Protein AF-H9FDJ2-F1 (afdb_monomer_lite)

Sequence (184 aa):
LPTETLQELLDMHRVSEREATEVFMKNSFKDVDHLFQKKLAVQLVKKRDDFCKQNQEASSDRCSALLQDIFSPLEEEVKMGIYSKPGGYRLFIQKLQDLKKKYHEEPRKGIQAEEILQTYLKSKESVTDAILQTDKILTKKEKEIEVEHAKAESAQASAKMVEEMQIKYQQMMEEKEKSYQEHV

Foldseek 3Di:
DQDAEPVVLLVVLLVVLLVVLVVCVVPDDDCVPCPVLVVSLVVSVVVSVVVVVVNQVVLLVLLVVLCCVLCVVVVVCLVVCVLLEAVSLVVSVVSVVVSVVVLVPDPPSYLCNLVNVLVVVVVCVVSSLVSLVSHPNDDPVNSVVVVVVVVVVNVVSVVVVVVSVVVSVVVVVVSVVVSVVSSD

Radius of gyration: 23.8 Å; chains: 1; bounding box: 58×20×69 Å

Secondary structure (DSSP, 8-state):
---SSHHHHHHHHHHHHHHHHHHHHHH----GGGHHHHHHHHHHHHHHHHHHHHHHHHHHHHHHHHHHHHHHHHHHHHHTTTTSSTTHHHHHHHHHHHHHHHHHHSTT--TTHHHHHHHHHHHTHHHHHHHHHH-SSS-HHHHHHHHHHHHHHHHHHHHHHHHHHHHHHHHHHHHHHHHHHHH-

pLDDT: mean 94.75, std 2.86, range [77.69, 98.44]

Structure (mmCIF, N/CA/C/O backbone):
data_AF-H9FDJ2-F1
#
_entry.id   AF-H9FDJ2-F1
#
loop_
_atom_site.group_PDB
_atom_site.id
_atom_site.type_symbol
_atom_site.label_atom_id
_atom_site.label_alt_id
_atom_site.label_comp_id
_atom_site.label_asym_id
_atom_site.label_entity_id
_atom_site.label_seq_id
_atom_site.pdbx_PDB_ins_code
_atom_site.Cartn_x
_atom_site.Cartn_y
_atom_site.Cartn_z
_atom_site.occupancy
_atom_site.B_iso_or_equiv
_atom_site.auth_seq_id
_atom_site.auth_comp_id
_atom_site.auth_asym_id
_atom_site.auth_atom_id
_atom_site.pdbx_PDB_model_num
ATOM 1 N N . LEU A 1 1 ? -1.630 -1.083 -14.978 1.00 91.19 1 LEU A N 1
ATOM 2 C CA . LEU A 1 1 ? -1.274 -0.539 -13.653 1.00 91.19 1 LEU A CA 1
ATOM 3 C C . LEU A 1 1 ? -2.540 -0.446 -12.796 1.00 91.19 1 LEU A C 1
ATOM 5 O O . LEU A 1 1 ? -3.604 -0.252 -13.381 1.00 91.19 1 LEU A O 1
ATOM 9 N N . PRO A 1 2 ? -2.430 -0.603 -11.469 1.00 96.69 2 PRO A N 1
ATOM 10 C CA . PRO A 1 2 ? -1.222 -1.089 -10.807 1.00 96.69 2 PRO A CA 1
ATOM 11 C C . PRO A 1 2 ? -0.972 -2.581 -11.116 1.00 96.69 2 PRO A C 1
ATOM 13 O O . PRO A 1 2 ? -1.888 -3.296 -11.535 1.00 96.69 2 PRO A O 1
ATOM 16 N N . THR A 1 3 ? 0.281 -3.021 -11.019 1.00 96.75 3 THR A N 1
ATOM 17 C CA . THR A 1 3 ? 0.646 -4.448 -10.955 1.00 96.75 3 THR A CA 1
ATOM 18 C C . THR A 1 3 ? 0.324 -4.991 -9.567 1.00 96.75 3 THR A C 1
ATOM 20 O O . THR A 1 3 ? 0.271 -4.215 -8.614 1.00 96.75 3 THR A O 1
ATOM 23 N N . GLU A 1 4 ? 0.112 -6.299 -9.430 1.00 94.31 4 GLU A N 1
ATOM 24 C CA . GLU A 1 4 ? -0.149 -6.917 -8.121 1.00 94.31 4 GLU A CA 1
ATOM 25 C C . GLU A 1 4 ? 1.080 -6.829 -7.216 1.00 94.31 4 GLU A C 1
ATOM 27 O O . GLU A 1 4 ? 0.972 -6.533 -6.028 1.00 94.31 4 GLU A O 1
ATOM 32 N N . THR A 1 5 ? 2.268 -7.034 -7.789 1.00 94.25 5 THR A N 1
ATOM 33 C CA . THR A 1 5 ? 3.539 -6.961 -7.062 1.00 94.25 5 THR A CA 1
ATOM 34 C C . THR A 1 5 ? 4.546 -6.081 -7.792 1.00 94.25 5 THR A C 1
ATOM 36 O O . THR A 1 5 ? 4.417 -5.816 -8.990 1.00 94.25 5 THR A O 1
ATOM 39 N N . LEU A 1 6 ? 5.579 -5.631 -7.073 1.00 94.88 6 LEU A N 1
ATOM 40 C CA . LEU A 1 6 ? 6.714 -4.958 -7.704 1.00 94.88 6 LEU A CA 1
ATOM 41 C C . LEU A 1 6 ? 7.450 -5.924 -8.642 1.00 94.88 6 LEU A C 1
ATOM 43 O O . LEU A 1 6 ? 7.797 -5.533 -9.749 1.00 94.88 6 LEU A O 1
ATOM 47 N N . GLN A 1 7 ? 7.598 -7.192 -8.244 1.00 95.12 7 GLN A N 1
ATOM 48 C CA . GLN A 1 7 ? 8.260 -8.215 -9.054 1.00 95.12 7 GLN A CA 1
ATOM 49 C C . GLN A 1 7 ? 7.606 -8.386 -10.430 1.00 95.12 7 GLN A C 1
ATOM 51 O O . GLN A 1 7 ? 8.316 -8.423 -11.424 1.00 95.12 7 GLN A O 1
ATOM 56 N N . GLU A 1 8 ? 6.271 -8.395 -10.504 1.00 96.00 8 GLU A N 1
ATOM 57 C CA . GLU A 1 8 ? 5.542 -8.463 -11.780 1.00 96.00 8 GLU A CA 1
ATOM 58 C C . GLU A 1 8 ? 5.947 -7.323 -12.730 1.00 96.00 8 GLU A C 1
ATOM 60 O O . GLU A 1 8 ? 6.176 -7.548 -13.918 1.00 96.00 8 GLU A O 1
ATOM 65 N N . LEU A 1 9 ? 6.079 -6.096 -12.210 1.00 96.94 9 LEU A N 1
ATOM 66 C CA . LEU A 1 9 ? 6.515 -4.950 -13.008 1.00 96.94 9 LEU A CA 1
ATOM 67 C C . LEU A 1 9 ? 7.967 -5.104 -13.479 1.00 96.94 9 LEU A C 1
ATOM 69 O O . LEU A 1 9 ? 8.259 -4.829 -14.643 1.00 96.94 9 LEU A O 1
ATOM 73 N N . LEU A 1 10 ? 8.860 -5.530 -12.581 1.00 96.19 10 LEU A N 1
ATOM 74 C CA . LEU A 1 10 ? 10.282 -5.701 -12.885 1.00 96.19 10 LEU A CA 1
ATOM 75 C C . LEU A 1 10 ? 10.506 -6.834 -13.896 1.00 96.19 10 LEU A C 1
ATOM 77 O O . LEU A 1 10 ? 11.277 -6.663 -14.832 1.00 96.19 10 LEU A O 1
ATOM 81 N N . ASP A 1 11 ? 9.767 -7.939 -13.795 1.00 96.19 11 ASP A N 1
ATOM 82 C CA . ASP A 1 11 ? 9.852 -9.051 -14.745 1.00 96.19 11 ASP A CA 1
ATOM 83 C C . ASP A 1 11 ? 9.425 -8.624 -16.159 1.00 96.19 11 ASP A C 1
ATOM 85 O O . ASP A 1 11 ? 10.101 -8.948 -17.139 1.00 96.19 11 ASP A O 1
ATOM 89 N N . MET A 1 12 ? 8.342 -7.845 -16.283 1.00 95.75 12 MET A N 1
ATOM 90 C CA . MET A 1 12 ? 7.920 -7.277 -17.572 1.00 95.75 12 MET A CA 1
ATOM 91 C C . MET A 1 12 ? 8.950 -6.290 -18.135 1.00 95.75 12 MET A C 1
ATOM 93 O O . MET A 1 12 ? 9.224 -6.298 -19.342 1.00 95.75 12 MET A O 1
ATOM 97 N N . HIS A 1 13 ? 9.525 -5.438 -17.276 1.00 95.75 13 HIS A N 1
ATOM 98 C CA . HIS A 1 13 ? 10.588 -4.512 -17.670 1.00 95.75 13 HIS A CA 1
ATOM 99 C C . HIS A 1 13 ? 11.810 -5.276 -18.181 1.00 95.75 13 HIS A C 1
ATOM 101 O O . HIS A 1 13 ? 12.293 -4.953 -19.263 1.00 95.75 13 HIS A O 1
ATOM 107 N N . ARG A 1 14 ? 12.230 -6.340 -17.494 1.00 95.06 14 ARG A N 1
ATOM 108 C CA . ARG A 1 14 ? 13.386 -7.157 -17.871 1.00 95.06 14 ARG A CA 1
ATOM 109 C C . ARG A 1 14 ? 13.236 -7.818 -19.238 1.00 95.06 14 ARG A C 1
ATOM 111 O O . ARG A 1 14 ? 14.178 -7.824 -20.027 1.00 95.06 14 ARG A O 1
ATOM 118 N N . VAL A 1 15 ? 12.059 -8.374 -19.537 1.00 96.62 15 VAL A N 1
ATOM 119 C CA . VAL A 1 15 ? 11.774 -8.943 -20.869 1.00 96.62 15 VAL A CA 1
ATOM 120 C C . VAL A 1 15 ? 11.886 -7.859 -21.943 1.00 96.62 15 VAL A C 1
ATOM 122 O O . VAL A 1 15 ? 12.569 -8.050 -22.947 1.00 96.62 15 VAL A O 1
ATOM 125 N N . SER A 1 16 ? 11.289 -6.693 -21.689 1.00 96.56 16 SER A N 1
ATOM 126 C CA . SER A 1 16 ? 11.310 -5.560 -22.621 1.00 96.56 16 SER A CA 1
ATOM 127 C C . SER A 1 16 ? 12.718 -4.979 -22.814 1.00 96.56 16 SER A C 1
ATOM 129 O O . SER A 1 16 ? 13.082 -4.587 -23.921 1.00 96.56 16 SER A O 1
ATOM 131 N N . GLU A 1 17 ? 13.519 -4.914 -21.748 1.00 96.44 17 GLU A N 1
ATOM 132 C CA . GLU A 1 17 ? 14.907 -4.453 -21.787 1.00 96.44 17 GLU A CA 1
ATOM 133 C C . GLU A 1 17 ? 15.768 -5.374 -22.649 1.00 96.44 17 GLU A C 1
ATOM 135 O O . GLU A 1 17 ? 16.453 -4.881 -23.544 1.00 96.44 17 GLU A O 1
ATOM 140 N N . ARG A 1 18 ? 15.675 -6.696 -22.456 1.00 96.00 18 ARG A N 1
ATOM 141 C CA . ARG A 1 18 ? 16.393 -7.668 -23.291 1.00 96.00 18 ARG A CA 1
ATOM 142 C C . ARG A 1 18 ? 16.059 -7.501 -24.769 1.00 96.00 18 ARG A C 1
ATOM 144 O O . ARG A 1 18 ? 16.960 -7.409 -25.598 1.00 96.00 18 ARG A O 1
ATOM 151 N N . GLU A 1 19 ? 14.774 -7.424 -25.106 1.00 96.94 19 GLU A N 1
ATOM 152 C CA . GLU A 1 19 ? 14.336 -7.238 -26.493 1.00 96.94 19 GLU A CA 1
ATOM 153 C C . GLU A 1 19 ? 14.870 -5.926 -27.088 1.00 96.94 19 GLU A C 1
ATOM 155 O O . GLU A 1 19 ? 15.364 -5.908 -28.218 1.00 96.94 19 GLU A O 1
ATOM 160 N N . ALA A 1 20 ? 14.830 -4.830 -26.325 1.00 96.75 20 ALA A N 1
ATOM 161 C CA . ALA A 1 20 ? 15.369 -3.543 -26.756 1.00 96.75 20 ALA A CA 1
ATOM 162 C C . ALA A 1 20 ? 16.888 -3.604 -26.996 1.00 96.75 20 ALA A C 1
ATOM 164 O O . ALA A 1 20 ? 17.371 -3.084 -28.009 1.00 96.75 20 ALA A O 1
ATOM 165 N N . THR A 1 21 ? 17.633 -4.266 -26.108 1.00 94.69 21 THR A N 1
ATOM 166 C CA . THR A 1 21 ? 19.077 -4.485 -26.255 1.00 94.69 21 THR A CA 1
ATOM 167 C C . THR A 1 21 ? 19.380 -5.341 -27.483 1.00 94.69 21 THR A C 1
ATOM 169 O O . THR A 1 21 ? 20.219 -4.962 -28.297 1.00 94.69 21 THR A O 1
ATOM 172 N N . GLU A 1 22 ? 18.654 -6.439 -27.706 1.00 95.88 22 GLU A N 1
ATOM 173 C CA . GLU A 1 22 ? 18.824 -7.268 -28.904 1.00 95.88 22 GLU A CA 1
ATOM 174 C C . GLU A 1 22 ? 18.575 -6.492 -30.201 1.00 95.88 22 GLU A C 1
ATOM 176 O O . GLU A 1 22 ? 19.321 -6.640 -31.174 1.00 95.88 22 GLU A O 1
ATOM 181 N N . VAL A 1 23 ? 17.524 -5.668 -30.240 1.00 97.56 23 VAL A N 1
ATOM 182 C CA . VAL A 1 23 ? 17.226 -4.813 -31.396 1.00 97.56 23 VAL A CA 1
ATOM 183 C C . VAL A 1 23 ? 18.371 -3.833 -31.634 1.00 97.56 23 VAL A C 1
ATOM 185 O O . VAL A 1 23 ? 18.800 -3.672 -32.778 1.00 97.56 23 VAL A O 1
ATOM 188 N N . PHE A 1 24 ? 18.906 -3.211 -30.584 1.00 96.31 24 PHE A N 1
ATOM 189 C CA . PHE A 1 24 ? 20.055 -2.318 -30.703 1.00 96.31 24 PHE A CA 1
ATOM 190 C C . PHE A 1 24 ? 21.293 -3.047 -31.241 1.00 96.31 24 PHE A C 1
ATOM 192 O O . PHE A 1 24 ? 21.921 -2.564 -32.184 1.00 96.31 24 PHE A O 1
ATOM 199 N N . MET A 1 25 ? 21.609 -4.235 -30.720 1.00 93.56 25 MET A N 1
ATOM 200 C CA . MET A 1 25 ? 22.768 -5.026 -31.152 1.00 93.56 25 MET A CA 1
ATOM 201 C C . MET A 1 25 ? 22.657 -5.484 -32.613 1.00 93.56 25 MET A C 1
ATOM 203 O O . MET A 1 25 ? 23.643 -5.461 -33.342 1.00 93.56 25 MET A O 1
ATOM 207 N N . LYS A 1 26 ? 21.452 -5.835 -33.083 1.00 96.56 26 LYS A N 1
ATOM 208 C CA . LYS A 1 26 ? 21.205 -6.219 -34.488 1.00 96.56 26 LYS A CA 1
ATOM 209 C C . LYS A 1 26 ? 21.341 -5.051 -35.475 1.00 96.56 26 LYS A C 1
ATOM 211 O O . LYS A 1 26 ? 21.571 -5.289 -36.657 1.00 96.56 26 LYS A O 1
ATOM 216 N N . ASN A 1 27 ? 21.176 -3.809 -35.012 1.00 95.94 27 ASN A N 1
ATOM 217 C CA . ASN A 1 27 ? 21.105 -2.615 -35.864 1.00 95.94 27 ASN A CA 1
ATOM 218 C C . ASN A 1 27 ? 22.259 -1.621 -35.645 1.00 95.94 27 ASN A C 1
ATOM 220 O O . ASN A 1 27 ? 22.265 -0.546 -36.244 1.00 95.94 27 ASN A O 1
ATOM 224 N N . SER A 1 28 ? 23.235 -1.958 -34.803 1.00 93.38 28 SER A N 1
ATOM 225 C CA . SER A 1 28 ? 24.408 -1.128 -34.529 1.00 93.38 28 SER A CA 1
ATOM 226 C C . SER A 1 28 ? 25.686 -1.818 -35.002 1.00 93.38 28 SER A C 1
ATOM 228 O O . SER A 1 28 ? 25.777 -3.041 -35.083 1.00 93.38 28 SER A O 1
ATOM 230 N N . PHE A 1 29 ? 26.693 -1.025 -35.363 1.00 92.75 29 PHE A N 1
ATOM 231 C CA . PHE A 1 29 ? 28.021 -1.525 -35.707 1.00 92.75 29 PHE A CA 1
ATOM 232 C C . PHE A 1 29 ? 29.080 -0.519 -35.259 1.00 92.75 29 PHE A C 1
ATOM 234 O O . PHE A 1 29 ? 28.850 0.688 -35.306 1.00 92.75 29 PHE A O 1
ATOM 241 N N . LYS A 1 30 ? 30.259 -1.018 -34.859 1.00 94.00 30 LYS A N 1
ATOM 242 C CA . LYS A 1 30 ? 31.401 -0.199 -34.407 1.00 94.00 30 LYS A CA 1
ATOM 243 C C . LYS A 1 30 ? 31.045 0.819 -33.303 1.00 94.00 30 LYS A C 1
ATOM 245 O O . LYS A 1 30 ? 31.500 1.960 -33.359 1.00 94.00 30 LYS A O 1
ATOM 250 N N . ASP A 1 31 ? 30.273 0.413 -32.293 1.00 93.50 31 ASP A N 1
ATOM 251 C CA . ASP A 1 31 ? 30.063 1.220 -31.079 1.00 93.50 31 ASP A CA 1
ATOM 252 C C . ASP A 1 31 ? 31.321 1.186 -30.196 1.00 93.50 31 ASP A C 1
ATOM 254 O O . ASP A 1 31 ? 31.422 0.429 -29.231 1.00 93.50 31 ASP A O 1
ATOM 258 N N . VAL A 1 32 ? 32.333 1.958 -30.597 1.00 92.12 32 VAL A N 1
ATOM 259 C CA . VAL A 1 32 ? 33.603 2.075 -29.871 1.00 92.12 32 VAL A CA 1
ATOM 260 C C . VAL A 1 32 ? 33.322 2.541 -28.439 1.00 92.12 32 VAL A C 1
ATOM 262 O O . VAL A 1 32 ? 32.564 3.485 -28.222 1.00 92.12 32 VAL A O 1
ATOM 265 N N . ASP A 1 33 ? 33.919 1.855 -27.464 1.00 90.56 33 ASP A N 1
ATOM 266 C CA . ASP A 1 33 ? 33.757 2.091 -26.021 1.00 90.56 33 ASP A CA 1
ATOM 267 C C . ASP A 1 33 ? 32.320 1.935 -25.470 1.00 90.56 33 ASP A C 1
ATOM 269 O O . ASP A 1 33 ? 32.045 2.322 -24.320 1.00 90.56 33 ASP A O 1
ATOM 273 N N . HIS A 1 34 ? 31.413 1.332 -26.252 1.00 92.00 34 HIS A N 1
ATOM 274 C CA . HIS A 1 34 ? 30.007 1.096 -25.899 1.00 92.00 34 HIS A CA 1
ATOM 275 C C . HIS A 1 34 ? 29.241 2.388 -25.565 1.00 92.00 34 HIS A C 1
ATOM 277 O O . HIS A 1 34 ? 28.384 2.409 -24.676 1.00 92.00 34 HIS A O 1
ATOM 283 N N . LEU A 1 35 ? 29.583 3.513 -26.203 1.00 94.44 35 LEU A N 1
ATOM 284 C CA . LEU A 1 35 ? 29.004 4.820 -25.878 1.00 94.44 35 LEU A CA 1
ATOM 285 C C . LEU A 1 35 ? 27.499 4.863 -26.158 1.00 94.44 35 LEU A C 1
ATOM 287 O O . LEU A 1 35 ? 26.730 5.397 -25.349 1.00 94.44 35 LEU A O 1
ATOM 291 N N . PHE A 1 36 ? 27.066 4.302 -27.287 1.00 94.44 36 PHE A N 1
ATOM 292 C CA . PHE A 1 36 ? 25.654 4.281 -27.656 1.00 94.44 36 PHE A CA 1
ATOM 293 C C . PHE A 1 36 ? 24.874 3.236 -26.850 1.00 94.44 36 PHE A C 1
ATOM 295 O O . PHE A 1 36 ? 23.762 3.536 -26.410 1.00 94.44 36 PHE A O 1
ATOM 302 N N . GLN A 1 37 ? 25.470 2.078 -26.556 1.00 93.19 37 GLN A N 1
ATOM 303 C CA . GLN A 1 37 ? 24.879 1.062 -25.680 1.00 93.19 37 GLN A CA 1
ATOM 304 C C . GLN A 1 37 ? 24.688 1.580 -24.245 1.00 93.19 37 GLN A C 1
ATOM 306 O O . GLN A 1 37 ? 23.594 1.484 -23.692 1.00 93.19 37 GLN A O 1
ATOM 311 N N . LYS A 1 38 ? 25.691 2.250 -23.656 1.00 93.88 38 LYS A N 1
ATOM 312 C CA . LYS A 1 38 ? 25.556 2.910 -22.340 1.00 93.88 38 LYS A CA 1
ATOM 313 C C . LYS A 1 38 ? 24.445 3.957 -22.344 1.00 93.88 38 LYS A C 1
ATOM 315 O O . LYS A 1 38 ? 23.696 4.080 -21.376 1.00 93.88 38 LYS A O 1
ATOM 320 N N . LYS A 1 39 ? 24.305 4.70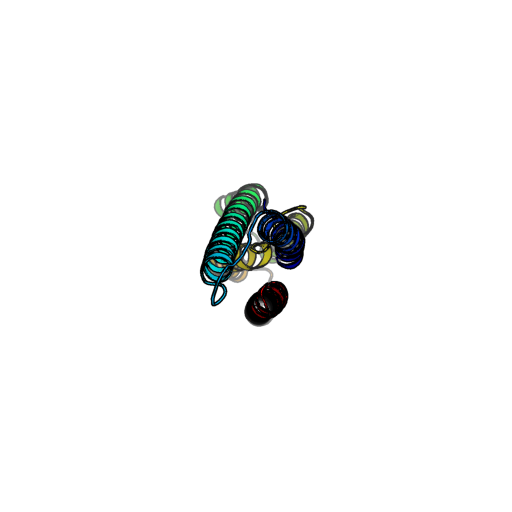9 -23.441 1.00 95.56 39 LYS A N 1
ATOM 321 C CA . LYS A 1 39 ? 23.221 5.686 -23.600 1.00 95.56 39 LYS A CA 1
ATOM 322 C C . LYS A 1 39 ? 21.846 5.013 -23.664 1.00 95.56 39 LYS A C 1
ATOM 324 O O . LYS A 1 39 ? 20.894 5.574 -23.120 1.00 95.56 39 LYS A O 1
ATOM 329 N N . LEU A 1 40 ? 21.731 3.851 -24.309 1.00 95.69 40 LEU A N 1
ATOM 330 C CA . LEU A 1 40 ? 20.513 3.040 -24.299 1.00 95.69 40 LEU A CA 1
ATOM 331 C C . LEU A 1 40 ? 20.193 2.559 -22.879 1.00 95.69 40 LEU A C 1
ATOM 333 O O . LEU A 1 40 ? 19.087 2.811 -22.408 1.00 95.69 40 LEU A O 1
ATOM 337 N N . ALA A 1 41 ? 21.164 1.977 -22.171 1.00 93.94 41 ALA A N 1
ATOM 338 C CA . ALA A 1 41 ? 20.993 1.502 -20.797 1.00 93.94 41 ALA A CA 1
ATOM 339 C C . ALA A 1 41 ? 20.476 2.612 -19.862 1.00 93.94 41 ALA A C 1
ATOM 341 O O . ALA A 1 41 ? 19.483 2.434 -19.161 1.00 93.94 41 ALA A O 1
ATOM 342 N N . VAL A 1 42 ? 21.066 3.815 -19.920 1.00 94.81 42 VAL A N 1
ATOM 343 C CA . VAL A 1 42 ? 20.596 4.975 -19.134 1.00 94.81 42 VAL A CA 1
ATOM 344 C C . VAL A 1 42 ? 19.144 5.348 -19.469 1.00 94.81 42 VAL A C 1
ATOM 346 O O . VAL A 1 42 ? 18.373 5.702 -18.575 1.00 94.81 42 VAL A O 1
ATOM 349 N N . GLN A 1 43 ? 18.743 5.270 -20.742 1.00 97.00 43 GLN A N 1
ATOM 350 C CA . GLN A 1 43 ? 17.360 5.543 -21.141 1.00 97.00 43 GLN A CA 1
ATOM 351 C C . GLN A 1 43 ? 16.390 4.462 -20.657 1.00 97.00 43 GLN A C 1
ATOM 353 O O . GLN A 1 43 ? 15.292 4.804 -20.216 1.00 97.00 43 GLN A O 1
ATOM 358 N N . LEU A 1 44 ? 16.783 3.188 -20.705 1.00 95.88 44 LEU A N 1
ATOM 359 C CA . LEU A 1 44 ? 15.967 2.067 -20.235 1.00 95.88 44 LEU A CA 1
ATOM 360 C C . LEU A 1 44 ? 15.779 2.102 -18.715 1.00 95.88 44 LEU A C 1
ATOM 362 O O . LEU A 1 44 ? 14.652 1.941 -18.249 1.00 95.88 44 LEU A O 1
ATOM 366 N N . VAL A 1 45 ? 16.828 2.433 -17.954 1.00 93.81 45 VAL A N 1
ATOM 367 C CA . VAL A 1 45 ? 16.732 2.670 -16.503 1.00 93.81 45 VAL A CA 1
ATOM 368 C C . VAL A 1 45 ? 15.763 3.810 -16.202 1.00 93.81 45 VAL A C 1
ATOM 370 O O . VAL A 1 45 ? 14.863 3.649 -15.382 1.00 93.81 45 VAL A O 1
ATOM 373 N N . LYS A 1 46 ? 15.870 4.939 -16.914 1.00 96.12 46 LYS A N 1
ATOM 374 C CA . LYS A 1 46 ? 14.928 6.054 -16.736 1.00 96.12 46 LYS A CA 1
ATOM 375 C C . LYS A 1 46 ? 13.484 5.631 -17.028 1.00 96.12 46 LYS A C 1
ATOM 377 O O . LYS A 1 46 ? 12.581 5.990 -16.281 1.00 96.12 46 LYS A O 1
ATOM 382 N N . LYS A 1 47 ? 13.260 4.851 -18.091 1.00 96.88 47 LYS A N 1
ATOM 383 C CA . LYS A 1 47 ? 11.929 4.325 -18.431 1.00 96.88 47 LYS A CA 1
ATOM 384 C C . LYS A 1 47 ? 11.383 3.388 -17.358 1.00 96.88 47 LYS A C 1
ATOM 386 O O . LYS A 1 47 ? 10.203 3.493 -17.035 1.00 96.88 47 LYS A O 1
ATOM 391 N N . ARG A 1 48 ? 12.217 2.515 -16.788 1.00 95.50 48 ARG A N 1
ATOM 392 C CA . ARG A 1 48 ? 11.843 1.671 -15.646 1.00 95.50 48 ARG A CA 1
ATOM 393 C C . ARG A 1 48 ? 11.401 2.522 -14.464 1.00 95.50 48 ARG A C 1
ATOM 395 O O . ARG A 1 48 ? 10.331 2.283 -13.920 1.00 95.50 48 ARG A O 1
ATOM 402 N N . ASP A 1 49 ? 12.202 3.517 -14.093 1.00 95.25 49 ASP A N 1
ATOM 403 C CA . ASP A 1 49 ? 11.918 4.372 -12.941 1.00 95.25 49 ASP A CA 1
ATOM 404 C C . ASP A 1 49 ? 10.614 5.167 -13.146 1.00 95.25 49 ASP A C 1
ATOM 406 O O . ASP A 1 49 ? 9.792 5.249 -12.230 1.00 95.25 49 ASP A O 1
ATOM 410 N N . ASP A 1 50 ? 10.366 5.662 -14.367 1.00 97.69 50 ASP A N 1
ATOM 411 C CA . ASP A 1 50 ? 9.098 6.298 -14.748 1.00 97.69 50 ASP A CA 1
ATOM 412 C C . ASP A 1 50 ? 7.907 5.329 -14.574 1.00 97.69 50 ASP A C 1
ATOM 414 O O . ASP A 1 50 ? 6.882 5.706 -14.002 1.00 97.69 50 ASP A O 1
ATOM 418 N N . PHE A 1 51 ? 8.032 4.071 -15.017 1.00 97.06 51 PHE A N 1
ATOM 419 C CA . PHE A 1 51 ? 6.986 3.055 -14.835 1.00 97.06 51 PHE A CA 1
ATOM 420 C C . PHE A 1 51 ? 6.786 2.661 -13.369 1.00 97.06 51 PHE A C 1
ATOM 422 O O . PHE A 1 51 ? 5.644 2.500 -12.941 1.00 97.06 51 PHE A O 1
ATOM 429 N N . CYS A 1 52 ? 7.858 2.538 -12.583 1.00 95.69 52 CYS A N 1
ATOM 430 C CA . CYS A 1 52 ? 7.773 2.280 -11.145 1.00 95.69 52 CYS A CA 1
ATOM 431 C C . CYS A 1 52 ? 6.996 3.391 -10.435 1.00 95.69 52 CYS A C 1
ATOM 433 O O . CYS A 1 52 ? 6.101 3.100 -9.641 1.00 95.69 52 CYS A O 1
ATOM 435 N N . LYS A 1 53 ? 7.276 4.655 -10.775 1.00 97.12 53 LYS A N 1
ATOM 436 C CA . LYS A 1 53 ? 6.547 5.805 -10.237 1.00 97.12 53 LYS A CA 1
ATOM 437 C C . LYS A 1 53 ? 5.064 5.763 -10.610 1.00 97.12 53 LYS A C 1
ATOM 439 O O . LYS A 1 53 ? 4.218 5.858 -9.727 1.00 97.12 53 LYS A O 1
ATOM 444 N N . GLN A 1 54 ? 4.743 5.548 -11.887 1.00 98.19 54 GLN A N 1
ATOM 445 C CA . GLN A 1 54 ? 3.350 5.426 -12.336 1.00 98.19 54 GLN A CA 1
ATOM 446 C C . GLN A 1 54 ? 2.622 4.258 -11.658 1.00 98.19 54 GLN A C 1
ATOM 448 O O . GLN A 1 54 ? 1.435 4.355 -11.355 1.00 98.19 54 GLN A O 1
ATOM 453 N N . ASN A 1 55 ? 3.315 3.141 -11.419 1.00 97.94 55 ASN A N 1
ATOM 454 C CA . ASN A 1 55 ? 2.748 1.990 -10.726 1.00 97.94 55 ASN A CA 1
ATOM 455 C C . ASN A 1 55 ? 2.425 2.305 -9.264 1.00 97.94 55 ASN A C 1
ATOM 457 O O . ASN A 1 55 ? 1.364 1.918 -8.775 1.00 97.94 55 ASN A O 1
ATOM 461 N N . GLN A 1 56 ? 3.328 3.016 -8.585 1.00 96.88 56 GLN A N 1
ATOM 462 C CA . GLN A 1 56 ? 3.114 3.470 -7.219 1.00 96.88 56 GLN A CA 1
ATOM 463 C C . GLN A 1 56 ? 1.918 4.422 -7.144 1.00 96.88 56 GLN A C 1
ATOM 465 O O . GLN A 1 56 ? 1.007 4.159 -6.369 1.00 96.88 56 GLN A O 1
ATOM 470 N N . GLU A 1 57 ? 1.872 5.450 -7.997 1.00 98.31 57 GLU A N 1
ATOM 471 C CA . GLU A 1 57 ? 0.762 6.414 -8.057 1.00 98.31 57 GLU A CA 1
ATOM 472 C C . GLU A 1 57 ? -0.579 5.714 -8.328 1.00 98.31 57 GLU A C 1
ATOM 474 O O . GLU A 1 57 ? -1.520 5.859 -7.551 1.00 98.31 57 GLU A O 1
ATOM 479 N N . ALA A 1 58 ? -0.647 4.849 -9.346 1.00 98.38 58 ALA A N 1
ATOM 480 C CA . ALA A 1 58 ? -1.864 4.102 -9.665 1.00 98.38 58 ALA A CA 1
ATOM 481 C C . ALA A 1 58 ? -2.317 3.172 -8.523 1.00 98.38 58 ALA A C 1
ATOM 483 O O . ALA A 1 58 ? -3.515 2.945 -8.338 1.00 98.38 58 ALA A O 1
ATOM 484 N N . SER A 1 59 ? -1.368 2.613 -7.766 1.00 98.31 59 SER A N 1
ATOM 485 C CA . SER A 1 59 ? -1.665 1.790 -6.596 1.00 98.31 59 SER A CA 1
ATOM 486 C C . SER A 1 59 ? -2.200 2.643 -5.446 1.00 98.31 59 SER A C 1
ATOM 488 O O . SER A 1 59 ? -3.235 2.295 -4.878 1.00 98.31 59 SER A O 1
ATOM 490 N N . SER A 1 60 ? -1.565 3.781 -5.145 1.00 98.12 60 SER A N 1
ATOM 491 C CA . SER A 1 60 ? -2.019 4.724 -4.116 1.00 98.12 60 SER A CA 1
ATOM 492 C C . SER A 1 60 ? -3.420 5.262 -4.414 1.00 98.12 60 SER A C 1
ATOM 494 O O . SER A 1 60 ? -4.276 5.238 -3.527 1.00 98.12 60 SER A O 1
ATOM 496 N N . ASP A 1 61 ? -3.683 5.678 -5.656 1.00 98.44 61 ASP A N 1
ATOM 497 C CA . ASP A 1 61 ? -4.985 6.198 -6.089 1.00 98.44 61 ASP A CA 1
ATOM 498 C C . ASP A 1 61 ? -6.082 5.146 -5.919 1.00 98.44 61 ASP A C 1
ATOM 500 O O . ASP A 1 61 ? -7.126 5.402 -5.311 1.00 98.44 61 ASP A O 1
ATOM 504 N N . ARG A 1 62 ? -5.826 3.920 -6.395 1.00 98.19 62 ARG A N 1
ATOM 505 C CA . ARG A 1 62 ? -6.778 2.813 -6.272 1.00 98.19 62 ARG A CA 1
ATOM 506 C C . ARG A 1 62 ? -7.049 2.453 -4.815 1.00 98.19 62 ARG A C 1
ATOM 508 O O . ARG A 1 62 ? -8.205 2.271 -4.446 1.00 98.19 62 ARG A O 1
ATOM 515 N N . CYS A 1 63 ? -6.010 2.340 -3.992 1.00 98.38 63 CYS A N 1
ATOM 516 C CA . CYS A 1 63 ? -6.163 1.999 -2.578 1.00 98.38 63 CYS A CA 1
ATOM 517 C C . CYS A 1 63 ? -6.930 3.087 -1.822 1.00 98.38 63 CYS A C 1
ATOM 519 O O . CYS A 1 63 ? -7.814 2.772 -1.030 1.00 98.38 63 CYS A O 1
ATOM 521 N N . SER A 1 64 ? -6.660 4.359 -2.119 1.00 98.19 64 SER A N 1
ATOM 522 C CA . SER A 1 64 ? -7.371 5.492 -1.518 1.00 98.19 64 SER A CA 1
ATOM 523 C C . SER A 1 64 ? -8.855 5.498 -1.891 1.00 98.19 64 SER A C 1
ATOM 525 O O . SER A 1 64 ? -9.701 5.707 -1.022 1.00 98.19 64 SER A O 1
ATOM 527 N N . ALA A 1 65 ? -9.183 5.211 -3.156 1.00 98.25 65 ALA A N 1
ATOM 528 C CA . ALA A 1 65 ? -10.567 5.072 -3.606 1.00 98.25 65 ALA A CA 1
ATOM 529 C C . ALA A 1 65 ? -11.278 3.902 -2.905 1.00 98.25 65 ALA A C 1
ATOM 531 O O . ALA A 1 65 ? -12.366 4.079 -2.366 1.00 98.25 65 ALA A O 1
ATOM 532 N N . LEU A 1 66 ? -10.628 2.736 -2.814 1.00 98.44 66 LEU A N 1
ATOM 533 C CA . LEU A 1 66 ? -11.179 1.581 -2.100 1.00 98.44 66 LEU A CA 1
ATOM 534 C C . LEU A 1 66 ? -11.408 1.867 -0.614 1.00 98.44 66 LEU A C 1
ATOM 536 O O . LEU A 1 66 ? -12.402 1.413 -0.055 1.00 98.44 66 LEU A O 1
ATOM 540 N N . LEU A 1 67 ? -10.515 2.615 0.039 1.00 98.12 67 LEU A N 1
ATOM 541 C CA . LEU A 1 67 ? -10.715 3.008 1.432 1.00 98.12 67 LEU A CA 1
ATOM 542 C C . LEU A 1 67 ? -11.960 3.880 1.607 1.00 98.12 67 LEU A C 1
ATOM 544 O O . LEU A 1 67 ? -12.730 3.635 2.533 1.00 98.12 67 LEU A O 1
ATOM 548 N N . GLN A 1 68 ? -12.179 4.855 0.720 1.00 97.25 68 GLN A N 1
ATOM 549 C CA . GLN A 1 68 ? -13.412 5.649 0.716 1.00 97.25 68 GLN A CA 1
ATOM 550 C C . GLN A 1 68 ? -14.626 4.727 0.529 1.00 97.25 68 GLN A C 1
ATOM 552 O O . GLN A 1 68 ? -15.488 4.643 1.399 1.00 97.25 68 GLN A O 1
ATOM 557 N N . ASP A 1 69 ? -14.644 3.927 -0.534 1.00 97.50 69 ASP A N 1
ATOM 558 C CA . ASP A 1 69 ? -15.794 3.079 -0.866 1.00 97.50 69 ASP A CA 1
ATOM 559 C C . ASP A 1 69 ? -16.134 2.055 0.233 1.00 97.50 69 ASP A C 1
ATOM 561 O O . ASP A 1 69 ? -17.305 1.769 0.501 1.00 97.50 69 ASP A O 1
ATOM 565 N N . ILE A 1 70 ? -15.117 1.483 0.885 1.00 98.06 70 ILE A N 1
ATOM 566 C CA . ILE A 1 70 ? -15.287 0.423 1.887 1.00 98.06 70 ILE A CA 1
ATOM 567 C C . ILE A 1 70 ? -15.578 0.998 3.275 1.00 98.06 70 ILE A C 1
ATOM 569 O O . ILE A 1 70 ? -16.423 0.448 3.986 1.00 98.06 70 ILE A O 1
ATOM 573 N N . PHE A 1 71 ? -14.900 2.075 3.681 1.00 98.00 71 PHE A N 1
ATOM 574 C CA . PHE A 1 71 ? -14.952 2.559 5.062 1.00 98.00 71 PHE A CA 1
ATOM 575 C C . PHE A 1 71 ? -15.837 3.790 5.273 1.00 98.00 71 PHE A C 1
ATOM 577 O O . PHE A 1 71 ? -16.271 3.991 6.409 1.00 98.00 71 PHE A O 1
ATOM 584 N N . SER A 1 72 ? -16.195 4.563 4.240 1.00 97.19 72 SER A N 1
ATOM 585 C CA . SER A 1 72 ? -17.102 5.713 4.399 1.00 97.19 72 SER A CA 1
ATOM 586 C C . SER A 1 72 ? -18.415 5.369 5.123 1.00 97.19 72 SER A C 1
ATOM 588 O O . SER A 1 72 ? -18.805 6.139 6.002 1.00 97.19 72 SER A O 1
ATOM 590 N N . PRO A 1 73 ? -19.078 4.215 4.880 1.00 97.12 73 PRO A N 1
ATOM 591 C CA . PRO A 1 73 ? -20.272 3.849 5.646 1.00 97.12 73 PRO A CA 1
ATOM 592 C C . PRO A 1 73 ? -20.014 3.709 7.154 1.00 97.12 73 PRO A C 1
ATOM 594 O O . PRO A 1 73 ? -20.838 4.134 7.959 1.00 97.12 73 PRO A O 1
ATOM 597 N N . LEU A 1 74 ? -18.864 3.146 7.550 1.00 97.25 74 LEU A N 1
ATOM 598 C CA . LEU A 1 74 ? -18.479 3.048 8.961 1.00 97.25 74 LEU A CA 1
ATOM 599 C C . LEU A 1 74 ? -18.247 4.440 9.560 1.00 97.25 74 LEU A C 1
ATOM 601 O O . LEU A 1 74 ? -18.678 4.701 10.681 1.00 97.25 74 LEU A O 1
ATOM 605 N N . GLU A 1 75 ? -17.585 5.336 8.825 1.00 96.44 75 GLU A N 1
ATOM 606 C CA . GLU A 1 75 ? -17.336 6.704 9.291 1.00 96.44 75 GLU A CA 1
ATOM 607 C C . GLU A 1 75 ? -18.637 7.474 9.547 1.00 96.44 75 GLU A C 1
ATOM 609 O O . GLU A 1 75 ? -18.753 8.163 10.562 1.00 96.44 75 GLU A O 1
ATOM 614 N N . GLU A 1 76 ? -19.629 7.335 8.668 1.00 97.38 76 GLU A N 1
ATOM 615 C CA . GLU A 1 76 ? -20.939 7.963 8.852 1.00 97.38 76 GLU A CA 1
ATOM 616 C C . GLU A 1 76 ? -21.701 7.370 10.043 1.00 97.38 76 GLU A C 1
ATOM 618 O O . GLU A 1 76 ? -22.256 8.110 10.855 1.00 97.38 76 GLU A O 1
ATOM 623 N N . GLU A 1 77 ? -21.667 6.050 10.232 1.00 97.75 77 GLU A N 1
ATOM 624 C CA . GLU A 1 77 ? -22.278 5.406 11.402 1.00 97.75 77 GLU A CA 1
ATOM 625 C C . GLU A 1 77 ? -21.645 5.860 12.724 1.00 97.75 77 GLU A C 1
ATOM 627 O O . GLU A 1 77 ? -22.347 6.061 13.722 1.00 97.75 77 GLU A O 1
ATOM 632 N N . VAL A 1 78 ? -20.326 6.071 12.738 1.00 97.00 78 VAL A N 1
ATOM 633 C CA . VAL A 1 78 ? -19.628 6.660 13.886 1.00 97.00 78 VAL A CA 1
ATOM 634 C C . VAL A 1 78 ? -20.109 8.089 14.138 1.00 97.00 78 VAL A C 1
ATOM 636 O O . VAL A 1 78 ? -20.441 8.412 15.278 1.00 97.00 78 VAL A O 1
ATOM 639 N N . LYS A 1 79 ? -20.205 8.935 13.102 1.00 95.81 79 LYS A N 1
ATOM 640 C CA . LYS A 1 79 ? -20.700 10.321 13.232 1.00 95.81 79 LYS A CA 1
ATOM 641 C C . LYS A 1 79 ? -22.139 10.381 13.745 1.00 95.81 79 LYS A C 1
ATOM 643 O O . LYS A 1 79 ? -22.472 11.263 14.531 1.00 95.81 79 LYS A O 1
ATOM 648 N N . MET A 1 80 ? -22.978 9.427 13.346 1.00 96.69 80 MET A N 1
ATOM 649 C CA . MET A 1 80 ? -24.356 9.287 13.830 1.00 96.69 80 MET A CA 1
ATOM 650 C C . MET A 1 80 ? -24.449 8.744 15.266 1.00 96.69 80 MET A C 1
ATOM 652 O O . MET A 1 80 ? -25.546 8.648 15.814 1.00 96.69 80 MET A O 1
ATOM 656 N N . GLY A 1 81 ? -23.327 8.368 15.889 1.00 95.50 81 GLY A N 1
ATOM 657 C CA . GLY A 1 81 ? -23.295 7.850 17.256 1.00 95.50 81 GLY A CA 1
ATOM 658 C C . GLY A 1 81 ? -23.832 6.423 17.393 1.00 95.50 81 GLY A C 1
ATOM 659 O O . GLY A 1 81 ? -24.177 6.006 18.500 1.00 95.50 81 GLY A O 1
ATOM 660 N N . ILE A 1 82 ? -23.885 5.640 16.305 1.00 96.75 82 ILE A N 1
ATOM 661 C CA . ILE A 1 82 ? -24.401 4.254 16.308 1.00 96.75 82 ILE A CA 1
ATOM 662 C C . ILE A 1 82 ? -23.653 3.367 17.316 1.00 96.75 82 ILE A C 1
ATOM 664 O O . ILE A 1 82 ? -24.243 2.457 17.913 1.00 96.75 82 ILE A O 1
ATOM 668 N N . TYR A 1 83 ? -22.369 3.663 17.535 1.00 96.75 83 TYR A N 1
ATOM 669 C CA . TYR A 1 83 ? -21.473 2.952 18.447 1.00 96.75 83 TYR A CA 1
ATOM 670 C C . TYR A 1 83 ? -21.354 3.588 19.839 1.00 96.75 83 TYR A C 1
ATOM 672 O O . TYR A 1 83 ? -20.709 3.018 20.711 1.00 96.75 83 TYR A O 1
ATOM 680 N N . SER A 1 84 ? -22.010 4.720 20.105 1.00 93.75 84 SER A N 1
ATOM 681 C CA . SER A 1 84 ? -21.961 5.422 21.401 1.00 93.75 84 SER A CA 1
ATOM 682 C C . SER A 1 84 ? -22.960 4.867 22.429 1.00 93.75 84 SER A C 1
ATOM 684 O O . SER A 1 84 ? -23.434 5.581 23.314 1.00 93.75 84 SER A O 1
ATOM 686 N N . LYS A 1 85 ? -23.304 3.583 22.312 1.00 92.62 85 LYS A N 1
ATOM 687 C CA . LYS A 1 85 ? -24.253 2.861 23.170 1.00 92.62 85 LYS A CA 1
ATOM 688 C C . LYS A 1 85 ? -23.538 1.753 23.954 1.00 92.62 85 LYS A C 1
ATOM 690 O O . LYS A 1 85 ? -22.466 1.325 23.530 1.00 92.62 85 LYS A O 1
ATOM 695 N N . PRO A 1 86 ? -24.106 1.260 25.070 1.00 94.44 86 PRO A N 1
ATOM 696 C CA . PRO A 1 86 ? -23.538 0.128 25.803 1.00 94.44 86 PRO A CA 1
ATOM 697 C C . PRO A 1 86 ? -23.260 -1.070 24.872 1.00 94.44 86 PRO A C 1
ATOM 699 O O . PRO A 1 86 ? -24.166 -1.526 24.175 1.00 94.44 86 PRO A O 1
ATOM 702 N N . GLY A 1 87 ? -22.015 -1.558 24.844 1.00 93.75 87 GLY A N 1
ATOM 703 C CA . GLY A 1 87 ? -21.562 -2.657 23.978 1.00 93.75 87 GLY A CA 1
ATOM 704 C C . GLY A 1 87 ? -21.173 -2.241 22.557 1.00 93.75 87 GLY A C 1
ATOM 705 O O . GLY A 1 87 ? -20.862 -3.097 21.725 1.00 93.75 87 GLY A O 1
ATOM 706 N N . GLY A 1 88 ? -21.204 -0.942 22.254 1.00 96.12 88 GLY A N 1
ATOM 707 C CA . GLY A 1 88 ? -20.889 -0.401 20.940 1.00 96.12 88 GLY A CA 1
ATOM 708 C C . GLY A 1 88 ? -19.443 -0.629 20.504 1.00 96.12 88 GLY A C 1
ATOM 709 O O . GLY A 1 88 ? -19.221 -0.822 19.310 1.00 96.12 88 GLY A O 1
ATOM 710 N N . TYR A 1 89 ? -18.480 -0.704 21.431 1.00 96.38 89 TYR A N 1
ATOM 711 C CA . TYR A 1 89 ? -17.075 -0.931 21.075 1.00 96.38 89 TYR A CA 1
ATOM 712 C C . TYR A 1 89 ? -16.869 -2.279 20.380 1.00 96.38 89 TYR A C 1
ATOM 714 O O . TYR A 1 89 ? -16.263 -2.346 19.314 1.00 96.38 89 TYR A O 1
ATOM 722 N N . ARG A 1 90 ? -17.450 -3.355 20.923 1.00 95.75 90 ARG A N 1
ATOM 723 C CA . ARG A 1 90 ? -17.330 -4.696 20.324 1.00 95.75 90 ARG A CA 1
ATOM 724 C C . ARG A 1 90 ? -17.949 -4.754 18.925 1.00 95.75 90 ARG A C 1
ATOM 726 O O . ARG A 1 90 ? -17.368 -5.350 18.024 1.00 95.75 90 ARG A O 1
ATOM 733 N N . LEU A 1 91 ? -19.100 -4.103 18.731 1.00 96.62 91 LEU A N 1
ATOM 734 C CA . LEU A 1 91 ? -19.752 -4.009 17.418 1.00 96.62 91 LEU A CA 1
ATOM 735 C C . LEU A 1 91 ? -18.907 -3.214 16.414 1.00 96.62 91 LEU A C 1
ATOM 737 O O . LEU A 1 91 ? -18.830 -3.589 15.246 1.00 96.62 91 LEU A O 1
ATOM 741 N N . PHE A 1 92 ? -18.276 -2.130 16.869 1.00 97.31 92 PHE A N 1
ATOM 742 C CA . PHE A 1 92 ? -17.382 -1.315 16.054 1.00 97.31 92 PHE A CA 1
ATOM 743 C C . PHE A 1 92 ? -16.158 -2.113 15.597 1.00 97.31 92 PHE A C 1
ATOM 745 O O . PHE A 1 92 ? -15.885 -2.168 14.401 1.00 97.31 92 PHE A O 1
ATOM 752 N N . ILE A 1 93 ? -15.464 -2.781 16.525 1.00 95.88 93 ILE A N 1
ATOM 753 C CA . ILE A 1 93 ? -14.272 -3.579 16.211 1.00 95.88 93 ILE A CA 1
ATOM 754 C C . ILE A 1 93 ? -14.605 -4.726 15.257 1.00 95.88 93 ILE A C 1
ATOM 756 O O . ILE A 1 93 ? -13.877 -4.925 14.287 1.00 95.88 93 ILE A O 1
ATOM 760 N N . GLN A 1 94 ? -15.721 -5.431 15.468 1.00 96.88 94 GLN A N 1
ATOM 761 C CA . GLN A 1 94 ? -16.146 -6.492 14.553 1.00 96.88 94 GLN A CA 1
ATOM 762 C C . GLN A 1 94 ? -16.341 -5.954 13.131 1.00 96.88 94 GLN A C 1
ATOM 764 O O . GLN A 1 94 ? -15.753 -6.481 12.189 1.00 96.88 94 GLN A O 1
ATOM 769 N N . LYS A 1 95 ? -17.097 -4.857 12.976 1.00 97.75 95 LYS A N 1
ATOM 770 C CA . LYS A 1 95 ? -17.313 -4.258 11.655 1.00 97.75 95 LYS A CA 1
ATOM 771 C C . LYS A 1 95 ? -16.008 -3.763 11.037 1.00 97.75 95 LYS A C 1
ATOM 773 O O . LYS A 1 95 ? -15.796 -3.947 9.843 1.00 97.75 95 LYS A O 1
ATOM 778 N N . LEU A 1 96 ? -15.123 -3.161 11.830 1.00 96.38 96 LEU A N 1
ATOM 779 C CA . LEU A 1 96 ? -13.819 -2.712 11.356 1.00 96.38 96 LEU A CA 1
ATOM 780 C C . LEU A 1 96 ? -12.993 -3.885 10.805 1.00 96.38 96 LEU A C 1
ATOM 782 O O . LEU A 1 96 ? -12.404 -3.749 9.735 1.00 96.38 96 LEU A O 1
ATOM 786 N N . GLN A 1 97 ? -12.983 -5.036 11.485 1.00 96.44 97 GLN A N 1
ATOM 787 C CA . GLN A 1 97 ? -12.293 -6.242 11.013 1.00 96.44 97 GLN A CA 1
ATOM 788 C C . GLN A 1 97 ? -12.920 -6.809 9.732 1.00 96.44 97 GLN A C 1
ATOM 790 O O . GLN A 1 97 ? -12.195 -7.168 8.803 1.00 96.44 97 GLN A O 1
ATOM 795 N N . ASP A 1 98 ? -14.250 -6.813 9.625 1.00 98.12 98 ASP A N 1
ATOM 796 C CA . ASP A 1 98 ? -14.946 -7.257 8.411 1.00 98.12 98 ASP A CA 1
ATOM 797 C C . ASP A 1 98 ? -14.614 -6.357 7.206 1.00 98.12 98 ASP A C 1
ATOM 799 O O . ASP A 1 98 ? -14.375 -6.843 6.098 1.00 98.12 98 ASP A O 1
ATOM 803 N N . LEU A 1 99 ? -14.528 -5.039 7.417 1.00 98.19 99 LEU A N 1
ATOM 804 C CA . LEU A 1 99 ? -14.142 -4.082 6.377 1.00 98.19 99 LEU A CA 1
ATOM 805 C C . LEU A 1 99 ? -12.660 -4.182 6.006 1.00 98.19 99 LEU A C 1
ATOM 807 O O . LEU A 1 99 ? -12.334 -4.128 4.819 1.00 98.19 99 LEU A O 1
ATOM 811 N N . LYS A 1 100 ? -11.765 -4.399 6.984 1.00 97.44 100 LYS A N 1
ATOM 812 C CA . LYS A 1 100 ? -10.360 -4.739 6.706 1.00 97.44 100 LYS A CA 1
ATOM 813 C C . LYS A 1 100 ? -10.305 -5.974 5.813 1.00 97.44 100 LYS A C 1
ATOM 815 O O . LYS A 1 100 ? -9.661 -5.927 4.771 1.00 97.44 100 LYS A O 1
ATOM 820 N N . LYS A 1 101 ? -11.006 -7.054 6.164 1.00 97.75 101 LYS A N 1
ATOM 821 C CA . LYS A 1 101 ? -11.044 -8.279 5.355 1.00 97.75 101 LYS A CA 1
ATOM 822 C C . LYS A 1 101 ? -11.527 -8.002 3.928 1.00 97.75 101 LYS A C 1
ATOM 824 O O . LYS A 1 101 ? -10.839 -8.383 2.986 1.00 97.75 101 LYS A O 1
ATOM 829 N N . LYS A 1 102 ? -12.628 -7.260 3.770 1.00 98.25 102 LYS A N 1
ATOM 830 C CA . LYS A 1 102 ? -13.141 -6.852 2.454 1.00 98.25 102 LYS A CA 1
ATOM 831 C C . LYS A 1 102 ? -12.085 -6.106 1.633 1.00 98.25 102 LYS A C 1
ATOM 833 O O . LYS A 1 102 ? -11.877 -6.430 0.472 1.00 98.25 102 LYS A O 1
ATOM 838 N N . TYR A 1 103 ? -11.366 -5.159 2.238 1.00 98.19 103 TYR A N 1
ATOM 839 C CA . TYR A 1 103 ? -10.271 -4.456 1.565 1.00 98.19 103 TYR A CA 1
ATOM 840 C C . TYR A 1 103 ? -9.160 -5.413 1.109 1.00 98.19 103 TYR A C 1
ATOM 842 O O . TYR A 1 103 ? -8.667 -5.298 -0.012 1.00 98.19 103 TYR A O 1
ATOM 850 N N . HIS A 1 104 ? -8.778 -6.395 1.931 1.00 96.25 104 HIS A N 1
ATOM 851 C CA . HIS A 1 104 ? -7.755 -7.379 1.559 1.00 96.25 104 HIS A CA 1
ATOM 852 C C . HIS A 1 104 ? -8.195 -8.287 0.402 1.00 96.25 104 HIS A C 1
ATOM 854 O O . HIS A 1 104 ? -7.351 -8.650 -0.415 1.00 96.25 104 HIS A O 1
ATOM 860 N N . GLU A 1 105 ? -9.489 -8.580 0.282 1.00 97.25 105 GLU A N 1
ATOM 861 C CA . GLU A 1 105 ? -10.062 -9.400 -0.795 1.00 97.25 105 GLU A CA 1
ATOM 862 C C . GLU A 1 105 ? -10.137 -8.674 -2.151 1.00 97.25 105 GLU A C 1
ATOM 864 O O . GLU A 1 105 ? -10.198 -9.332 -3.188 1.00 97.25 105 GLU A O 1
ATOM 869 N N . GLU A 1 106 ? -10.077 -7.336 -2.178 1.00 97.56 106 GLU A N 1
ATOM 870 C CA . GLU A 1 106 ? -10.106 -6.578 -3.436 1.00 97.56 106 GLU A CA 1
ATOM 871 C C . GLU A 1 106 ? -8.884 -6.886 -4.324 1.00 97.56 106 GLU A C 1
ATOM 873 O O . GLU A 1 106 ?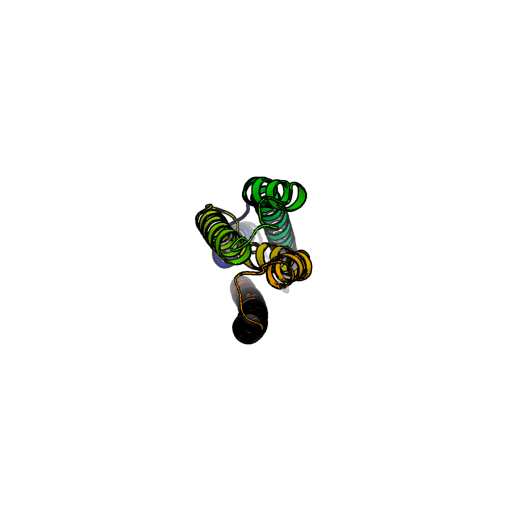 -7.741 -6.723 -3.890 1.00 97.56 106 GLU A O 1
ATOM 878 N N . PRO A 1 107 ? -9.059 -7.284 -5.591 1.00 95.50 107 PRO A N 1
ATOM 879 C CA . PRO A 1 107 ? -7.929 -7.590 -6.460 1.00 95.50 107 PRO A CA 1
ATOM 880 C C . PRO A 1 107 ? -7.216 -6.314 -6.936 1.00 95.50 107 PRO A C 1
ATOM 882 O O . PRO A 1 107 ? -7.774 -5.209 -6.908 1.00 95.50 107 PRO A O 1
ATOM 885 N N . ARG A 1 108 ? -5.990 -6.457 -7.449 1.00 93.12 108 ARG A N 1
ATOM 886 C CA . ARG A 1 108 ? -5.228 -5.413 -8.153 1.00 93.12 108 ARG A CA 1
ATOM 887 C C . ARG A 1 108 ? -5.013 -4.131 -7.366 1.00 93.12 108 ARG A C 1
ATOM 889 O O . ARG A 1 108 ? -4.980 -3.068 -7.967 1.00 93.12 108 ARG A O 1
ATOM 896 N N . LYS A 1 109 ? -4.905 -4.179 -6.038 1.00 96.56 109 LYS A N 1
ATOM 897 C CA . LYS A 1 109 ? -4.594 -2.988 -5.218 1.00 96.56 109 LYS A CA 1
ATOM 898 C C . LYS A 1 109 ? -3.182 -2.471 -5.489 1.00 96.56 109 LYS A C 1
ATOM 900 O O . LYS A 1 109 ? -2.959 -1.264 -5.566 1.00 96.56 109 LYS A O 1
ATOM 905 N N . GLY A 1 110 ? -2.263 -3.407 -5.696 1.00 95.38 110 GLY A N 1
ATOM 906 C CA . GLY A 1 110 ? -0.863 -3.170 -5.994 1.00 95.38 110 GLY A CA 1
ATOM 907 C C . GLY A 1 110 ? 0.000 -2.838 -4.785 1.00 95.38 110 GLY A C 1
ATOM 908 O O . GLY A 1 110 ? -0.376 -3.050 -3.633 1.00 95.38 110 GLY A O 1
ATOM 909 N N . ILE A 1 111 ? 1.191 -2.320 -5.073 1.00 94.62 111 ILE A N 1
ATOM 910 C CA . ILE A 1 111 ? 2.315 -2.238 -4.133 1.00 94.62 111 ILE A CA 1
ATOM 911 C C . ILE A 1 111 ? 2.115 -1.285 -2.940 1.00 94.62 111 ILE A C 1
ATOM 913 O O . ILE A 1 111 ? 2.936 -1.304 -2.026 1.00 94.62 111 ILE A O 1
ATOM 917 N N . GLN A 1 112 ? 1.080 -0.444 -2.942 1.00 95.75 112 GLN A N 1
ATOM 918 C CA . GLN A 1 112 ? 0.767 0.530 -1.884 1.00 95.75 112 GLN A CA 1
ATOM 919 C C . GLN A 1 112 ? -0.361 0.066 -0.946 1.00 95.75 112 GLN A C 1
ATOM 921 O O . GLN A 1 112 ? -0.735 0.802 -0.035 1.00 95.75 112 GLN A O 1
ATOM 926 N N . ALA A 1 113 ? -0.901 -1.143 -1.143 1.00 95.00 113 ALA A N 1
ATOM 927 C CA . ALA A 1 113 ? -2.090 -1.618 -0.437 1.00 95.00 113 ALA A CA 1
ATOM 928 C C . ALA A 1 113 ? -1.987 -1.545 1.093 1.00 95.00 113 ALA A C 1
ATOM 930 O O . ALA A 1 113 ? -2.893 -1.007 1.733 1.00 95.00 113 ALA A O 1
ATOM 931 N N . GLU A 1 114 ? -0.902 -2.069 1.664 1.00 93.50 114 GLU A N 1
ATOM 932 C CA . GLU A 1 114 ? -0.722 -2.128 3.117 1.00 93.50 114 GLU A CA 1
ATOM 933 C C . GLU A 1 114 ? -0.399 -0.748 3.703 1.00 93.50 114 GLU A C 1
ATOM 935 O O . GLU A 1 114 ? -1.027 -0.318 4.667 1.00 93.50 114 GLU A O 1
ATOM 940 N N . GLU A 1 115 ? 0.512 -0.001 3.073 1.00 93.44 115 GLU A N 1
ATOM 941 C CA . GLU A 1 115 ? 0.913 1.345 3.506 1.00 93.44 115 GLU A CA 1
ATOM 942 C C . GLU A 1 115 ? -0.276 2.310 3.600 1.00 93.44 115 GLU A C 1
ATOM 944 O O . GLU A 1 115 ? -0.429 3.033 4.591 1.00 93.44 115 GLU A O 1
ATOM 949 N N . ILE A 1 116 ? -1.149 2.297 2.591 1.00 96.12 116 ILE A N 1
ATOM 950 C CA . ILE A 1 116 ? -2.321 3.171 2.540 1.00 96.12 116 ILE A CA 1
ATOM 951 C C . ILE A 1 116 ? -3.356 2.759 3.591 1.00 96.12 116 ILE A C 1
ATOM 953 O O . ILE A 1 116 ? -3.873 3.620 4.309 1.00 96.12 116 ILE A O 1
ATOM 957 N N . LEU A 1 117 ? -3.614 1.454 3.749 1.00 96.00 117 LEU A N 1
ATOM 958 C CA . LEU A 1 117 ? -4.528 0.948 4.774 1.00 96.00 117 LEU A CA 1
ATOM 959 C C . LEU A 1 117 ? -4.043 1.304 6.183 1.00 96.00 117 LEU A C 1
ATOM 961 O O . LEU A 1 117 ? -4.821 1.818 6.985 1.00 96.00 117 LEU A O 1
ATOM 965 N N . GLN A 1 118 ? -2.770 1.064 6.490 1.00 94.06 118 GLN A N 1
ATOM 966 C CA . GLN A 1 118 ? -2.219 1.327 7.819 1.00 94.06 118 GLN A CA 1
ATOM 967 C C . GLN A 1 118 ? -2.201 2.817 8.150 1.00 94.06 118 GLN A C 1
ATOM 969 O O . GLN A 1 118 ? -2.596 3.212 9.247 1.00 94.06 118 GLN A O 1
ATOM 974 N N . THR A 1 119 ? -1.828 3.663 7.188 1.00 94.44 119 THR A N 1
ATOM 975 C CA . THR A 1 119 ? -1.889 5.122 7.350 1.00 94.44 119 THR A CA 1
ATOM 976 C C . THR A 1 119 ? -3.309 5.586 7.672 1.00 94.44 119 THR A C 1
ATOM 978 O O . THR A 1 119 ? -3.521 6.382 8.593 1.00 94.44 119 THR A O 1
ATOM 981 N N . TYR A 1 120 ? -4.297 5.041 6.960 1.00 96.00 120 TYR A N 1
ATOM 982 C CA . TYR A 1 120 ? -5.703 5.312 7.222 1.00 96.00 120 TYR A CA 1
ATOM 983 C C . TYR A 1 120 ? -6.127 4.855 8.621 1.00 96.00 120 TYR A C 1
ATOM 985 O O . TYR A 1 120 ? -6.661 5.663 9.379 1.00 96.00 120 TYR A O 1
ATOM 993 N N . LEU A 1 121 ? -5.851 3.607 9.005 1.00 94.56 121 LEU A N 1
ATOM 994 C CA . LEU A 1 121 ? -6.221 3.072 10.320 1.00 94.56 121 LEU A CA 1
ATOM 995 C C . LEU A 1 121 ? -5.594 3.878 11.461 1.00 94.56 121 LEU A C 1
ATOM 997 O O . LEU A 1 121 ? -6.292 4.234 12.410 1.00 94.56 121 LEU A O 1
ATOM 1001 N N . LYS A 1 122 ? -4.320 4.258 11.319 1.00 93.44 122 LYS A N 1
ATOM 1002 C CA . LYS A 1 122 ? -3.612 5.120 12.270 1.00 93.44 122 LYS A CA 1
ATOM 1003 C C . LYS A 1 122 ? -4.296 6.478 12.432 1.00 93.44 122 LYS A C 1
ATOM 1005 O O . LYS A 1 122 ? -4.461 6.965 13.547 1.00 93.44 122 LYS A O 1
ATOM 1010 N N . SER A 1 123 ? -4.783 7.068 11.337 1.00 94.50 123 SER A N 1
ATOM 1011 C CA . SER A 1 123 ? -5.553 8.321 11.390 1.00 94.50 123 SER A CA 1
ATOM 1012 C C . SER A 1 123 ? -6.889 8.196 12.147 1.00 94.50 123 SER A C 1
ATOM 1014 O O . SER A 1 123 ? -7.444 9.206 12.579 1.00 94.50 123 SER A O 1
ATOM 1016 N N . LYS A 1 124 ? -7.403 6.969 12.335 1.00 94.44 124 LYS A N 1
ATOM 1017 C CA . LYS A 1 124 ? -8.665 6.663 13.032 1.00 94.44 124 LYS A CA 1
ATOM 1018 C C . LYS A 1 124 ? -8.473 6.099 14.449 1.00 94.44 124 LYS A C 1
ATOM 1020 O O . LYS A 1 124 ? -9.463 5.747 15.096 1.00 94.44 124 LYS A O 1
ATOM 1025 N N . GLU A 1 125 ? -7.246 6.033 14.968 1.00 93.62 125 GLU A N 1
ATOM 1026 C CA . GLU A 1 125 ? -6.970 5.509 16.318 1.00 93.62 125 GLU A CA 1
ATOM 1027 C C . GLU A 1 125 ? -7.722 6.292 17.407 1.00 93.62 125 GLU A C 1
ATOM 1029 O O . GLU A 1 125 ? -8.343 5.694 18.284 1.00 93.62 125 GLU A O 1
ATOM 1034 N N . SER A 1 126 ? -7.765 7.625 17.307 1.00 94.69 126 SER A N 1
ATOM 1035 C CA . SER A 1 126 ? -8.474 8.482 18.272 1.00 94.69 126 SER A CA 1
ATOM 1036 C C . SER A 1 126 ? -9.984 8.232 18.302 1.00 94.69 126 SER A C 1
ATOM 1038 O O . SER A 1 126 ? -10.609 8.301 19.359 1.00 94.69 126 SER A O 1
ATOM 1040 N N . VAL A 1 127 ? -10.576 7.904 17.151 1.00 95.56 127 VAL A N 1
ATOM 1041 C CA . VAL A 1 127 ? -11.995 7.546 17.040 1.00 95.56 127 VAL A CA 1
ATOM 1042 C C . VAL A 1 127 ? -12.258 6.217 17.740 1.00 95.56 127 VAL A C 1
ATOM 1044 O O . VAL A 1 127 ? -13.212 6.099 18.507 1.00 95.56 127 VAL A O 1
ATOM 1047 N N . THR A 1 128 ? -11.389 5.232 17.508 1.00 95.19 128 THR A N 1
ATOM 1048 C CA . THR A 1 128 ? -11.468 3.919 18.16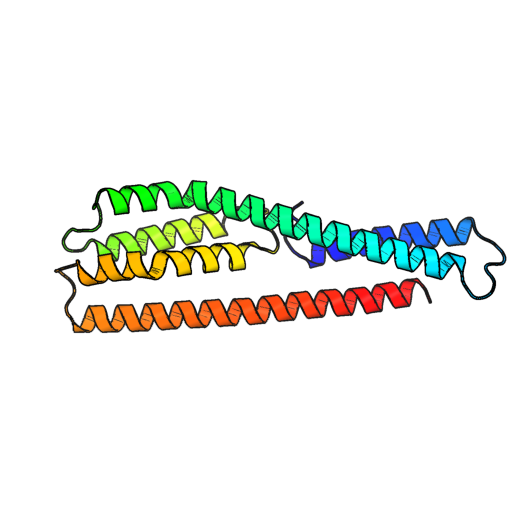1 1.00 95.19 128 THR A CA 1
ATOM 1049 C C . THR A 1 128 ? -11.370 4.052 19.682 1.00 95.19 128 THR A C 1
ATOM 1051 O O . THR A 1 128 ? -12.193 3.477 20.397 1.00 95.19 128 THR A O 1
ATOM 1054 N N . ASP A 1 129 ? -10.425 4.857 20.178 1.00 95.56 129 ASP A N 1
ATOM 1055 C CA . ASP A 1 129 ? -10.278 5.119 21.614 1.00 95.56 129 ASP A CA 1
ATOM 1056 C C . ASP A 1 129 ? -11.505 5.847 22.188 1.00 95.56 129 ASP A C 1
ATOM 1058 O O . ASP A 1 129 ? -12.044 5.436 23.212 1.00 95.56 129 ASP A O 1
ATOM 1062 N N . ALA A 1 130 ? -12.049 6.854 21.498 1.00 95.88 130 ALA A N 1
ATOM 1063 C CA . ALA A 1 130 ? -13.256 7.548 21.955 1.00 95.88 130 ALA A CA 1
ATOM 1064 C C . ALA A 1 130 ? -14.462 6.601 22.123 1.00 95.88 130 ALA A C 1
ATOM 1066 O O . ALA A 1 130 ? -15.204 6.699 23.109 1.00 95.88 130 ALA A O 1
ATOM 1067 N N . ILE A 1 131 ? -14.649 5.655 21.195 1.00 96.38 131 ILE A N 1
ATOM 1068 C CA . ILE A 1 131 ? -15.702 4.630 21.288 1.00 96.38 131 ILE A CA 1
ATOM 1069 C C . ILE A 1 131 ? -15.432 3.693 22.476 1.00 96.38 131 ILE A C 1
ATOM 1071 O O . ILE A 1 131 ? -16.349 3.423 23.255 1.00 96.38 131 ILE A O 1
ATOM 1075 N N . LEU A 1 132 ? -14.181 3.256 22.666 1.00 96.25 132 LEU A N 1
ATOM 1076 C CA . LEU A 1 132 ? -13.770 2.415 23.795 1.00 96.25 132 LEU A CA 1
ATOM 1077 C C . LEU A 1 132 ? -14.051 3.087 25.145 1.00 96.25 132 LEU A C 1
ATOM 1079 O O . LEU A 1 132 ? -14.634 2.481 26.050 1.00 96.25 132 LEU A O 1
ATOM 1083 N N . GLN A 1 133 ? -13.674 4.360 25.286 1.00 94.44 133 GLN A N 1
ATOM 1084 C CA . GLN A 1 133 ? -13.876 5.106 26.525 1.00 94.44 133 GLN A CA 1
ATOM 1085 C C . GLN A 1 133 ? -15.363 5.339 26.818 1.00 94.44 133 GLN A C 1
ATOM 1087 O O . GLN A 1 133 ? -15.769 5.258 27.980 1.00 94.44 133 GLN A O 1
ATOM 1092 N N . THR A 1 134 ? -16.187 5.544 25.787 1.00 93.88 134 THR A N 1
ATOM 1093 C CA . THR A 1 134 ? -17.633 5.786 25.930 1.00 93.88 134 THR A CA 1
ATOM 1094 C C . THR A 1 134 ? -18.416 4.533 26.336 1.00 93.88 134 THR A C 1
ATOM 1096 O O . THR A 1 134 ? -19.454 4.643 26.995 1.00 93.88 134 THR A O 1
ATOM 1099 N N . ASP A 1 135 ? -17.932 3.336 25.992 1.00 94.12 135 ASP A N 1
ATOM 1100 C CA . ASP A 1 135 ? -18.641 2.090 26.285 1.00 94.12 135 ASP A CA 1
ATOM 1101 C C . ASP A 1 135 ? -18.715 1.821 27.799 1.00 94.12 135 ASP A C 1
ATOM 1103 O O . ASP A 1 135 ? -17.702 1.715 28.492 1.00 94.12 135 ASP A O 1
ATOM 1107 N N . LYS A 1 136 ? -19.935 1.717 28.334 1.00 91.00 136 LYS A N 1
ATOM 1108 C CA . LYS A 1 136 ? -20.189 1.499 29.768 1.00 91.00 136 LYS A CA 1
ATOM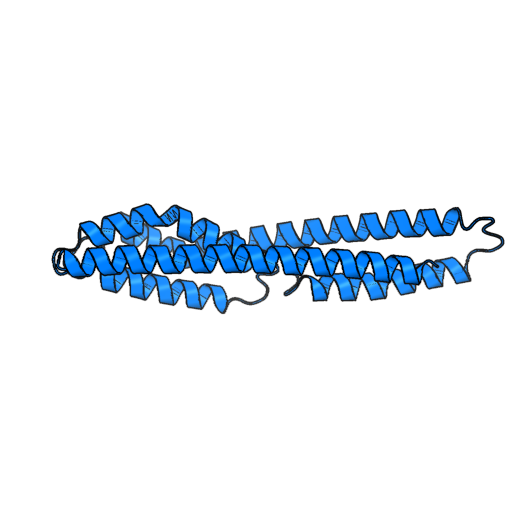 1109 C C . LYS A 1 136 ? -20.250 0.022 30.161 1.00 91.00 136 LYS A C 1
ATOM 1111 O O . LYS A 1 136 ? -20.287 -0.261 31.354 1.00 91.00 136 LYS A O 1
ATOM 1116 N N . ILE A 1 137 ? -20.294 -0.900 29.195 1.00 94.50 137 ILE A N 1
ATOM 1117 C CA . ILE A 1 137 ? -20.309 -2.346 29.478 1.00 94.50 137 ILE A CA 1
ATOM 1118 C C . ILE A 1 137 ? -18.916 -2.831 29.872 1.00 94.50 137 ILE A C 1
ATOM 1120 O O . ILE A 1 137 ? -18.792 -3.696 30.734 1.00 94.50 137 ILE A O 1
ATOM 1124 N N . LEU A 1 138 ? -17.877 -2.271 29.253 1.00 92.50 138 LEU A N 1
ATOM 1125 C CA . LEU A 1 138 ? -16.499 -2.673 29.505 1.00 92.50 138 LEU A CA 1
ATOM 1126 C C . LEU A 1 138 ? -16.000 -2.118 30.838 1.00 92.50 138 LEU A C 1
ATOM 1128 O O . LEU A 1 138 ? -16.079 -0.917 31.116 1.00 92.50 138 LEU A O 1
ATOM 1132 N N . THR A 1 139 ? -15.430 -3.002 31.648 1.00 93.50 139 THR A N 1
ATOM 1133 C CA . THR A 1 139 ? -14.728 -2.628 32.873 1.00 93.50 139 THR A CA 1
ATOM 1134 C C . THR A 1 139 ? -13.453 -1.853 32.548 1.00 93.50 139 THR A C 1
ATOM 1136 O O . THR A 1 139 ? -12.884 -1.969 31.463 1.00 93.50 139 THR A O 1
ATOM 1139 N N . LYS A 1 140 ? -12.940 -1.087 33.518 1.00 93.31 140 LYS A N 1
ATOM 1140 C CA . LYS A 1 140 ? -11.674 -0.356 33.351 1.00 93.31 140 LYS A CA 1
ATOM 1141 C C . LYS A 1 140 ? -10.517 -1.282 32.942 1.00 93.31 140 LYS A C 1
ATOM 1143 O O . LYS A 1 140 ? -9.749 -0.927 32.058 1.00 93.31 140 LYS A O 1
ATOM 1148 N N . LYS A 1 141 ? -10.441 -2.479 33.537 1.00 94.62 141 LYS A N 1
ATOM 1149 C CA . LYS A 1 141 ? -9.418 -3.482 33.208 1.00 94.62 141 LYS A CA 1
ATOM 1150 C C . LYS A 1 141 ? -9.548 -3.999 31.777 1.00 94.62 141 LYS A C 1
ATOM 1152 O O . LYS A 1 141 ? -8.540 -4.135 31.100 1.00 94.62 141 LYS A O 1
ATOM 1157 N N . GLU A 1 142 ? -10.766 -4.270 31.309 1.00 94.12 142 GLU A N 1
ATOM 1158 C CA . GLU A 1 142 ? -10.981 -4.675 29.913 1.00 94.12 142 GLU A CA 1
ATOM 1159 C C . GLU A 1 142 ? -10.565 -3.561 28.950 1.00 94.12 142 GLU A C 1
ATOM 1161 O O . GLU A 1 142 ? -9.870 -3.836 27.982 1.00 94.12 142 GLU A O 1
ATOM 1166 N N . LYS A 1 143 ? -10.892 -2.296 29.246 1.00 94.00 143 LYS A N 1
ATOM 1167 C CA . LYS A 1 143 ? -10.444 -1.163 28.420 1.00 94.00 143 LYS A CA 1
ATOM 1168 C C . LYS A 1 143 ? -8.922 -1.037 28.369 1.00 94.00 143 LYS A C 1
ATOM 1170 O O . LYS A 1 143 ? -8.376 -0.789 27.304 1.00 94.00 143 LYS A O 1
ATOM 1175 N N . GLU A 1 144 ? -8.237 -1.222 29.497 1.00 95.00 144 GLU A N 1
ATOM 1176 C CA . GLU A 1 144 ? -6.767 -1.230 29.545 1.00 95.00 144 GLU A CA 1
ATOM 1177 C C . GLU A 1 144 ? -6.181 -2.354 28.672 1.00 95.00 144 GLU A C 1
ATOM 1179 O O . GLU A 1 144 ? -5.233 -2.112 27.929 1.00 95.00 144 GLU A O 1
ATOM 1184 N N . ILE A 1 145 ? -6.778 -3.552 28.698 1.00 95.12 145 ILE A N 1
ATOM 1185 C CA . ILE A 1 145 ? -6.373 -4.676 27.838 1.00 95.12 145 ILE A CA 1
ATOM 1186 C C . ILE A 1 145 ? -6.562 -4.334 26.355 1.00 95.12 145 ILE A C 1
ATOM 1188 O O . ILE A 1 145 ? -5.653 -4.571 25.564 1.00 95.12 145 ILE A O 1
ATOM 1192 N N . GLU A 1 146 ? -7.702 -3.750 25.977 1.00 94.31 146 GLU A N 1
ATOM 1193 C CA . GLU A 1 146 ? -7.977 -3.358 24.587 1.00 94.31 146 GLU A CA 1
ATOM 1194 C C . GLU A 1 146 ? -7.010 -2.275 24.084 1.00 94.31 146 GLU A C 1
ATOM 1196 O O . GLU A 1 146 ? -6.543 -2.335 22.947 1.00 94.31 146 GLU A O 1
ATOM 1201 N N . VAL A 1 147 ? -6.640 -1.311 24.936 1.00 93.69 147 VAL A N 1
ATOM 1202 C CA . VAL A 1 147 ? -5.629 -0.294 24.599 1.00 93.69 147 VAL A CA 1
ATOM 1203 C C . VAL A 1 147 ? -4.269 -0.938 24.336 1.00 93.69 147 VAL A C 1
ATOM 1205 O O . VAL A 1 147 ? -3.613 -0.607 23.348 1.00 93.69 147 VAL A O 1
ATOM 1208 N N . GLU A 1 148 ? -3.828 -1.857 25.195 1.00 94.69 148 GLU A N 1
ATOM 1209 C CA . GLU A 1 148 ? -2.552 -2.552 24.997 1.00 94.69 148 GLU A CA 1
ATOM 1210 C C . GLU A 1 148 ? -2.583 -3.465 23.763 1.00 94.69 148 GLU A C 1
ATOM 1212 O O . GLU A 1 148 ? -1.618 -3.495 22.998 1.00 94.69 148 GLU A O 1
ATOM 1217 N N . HIS A 1 149 ? -3.708 -4.135 23.502 1.00 92.62 149 HIS A N 1
ATOM 1218 C CA . HIS A 1 149 ? -3.904 -4.917 22.284 1.00 92.62 149 HIS A CA 1
ATOM 1219 C C . HIS A 1 149 ? -3.803 -4.041 21.024 1.00 92.62 149 HIS A C 1
ATOM 1221 O O . HIS A 1 149 ? -3.060 -4.372 20.101 1.00 92.62 149 HIS A O 1
ATOM 1227 N N . ALA A 1 150 ? -4.479 -2.887 20.998 1.00 91.56 150 ALA A N 1
ATOM 1228 C CA . ALA A 1 150 ? -4.423 -1.954 19.873 1.00 91.56 150 ALA A CA 1
ATOM 1229 C C . ALA A 1 150 ? -3.002 -1.410 19.631 1.00 91.56 150 ALA A C 1
ATOM 1231 O O . ALA A 1 150 ? -2.557 -1.322 18.485 1.00 91.56 150 ALA A O 1
ATOM 1232 N N . LYS A 1 151 ? -2.250 -1.104 20.699 1.00 92.25 151 LYS A N 1
ATOM 1233 C CA . LYS A 1 151 ? -0.834 -0.709 20.590 1.00 92.25 151 LYS A CA 1
ATOM 1234 C C . LYS A 1 151 ? 0.025 -1.822 19.995 1.00 92.25 151 LYS A C 1
ATOM 1236 O O . LYS A 1 151 ? 0.869 -1.542 19.144 1.00 92.25 151 LYS A O 1
ATOM 1241 N N . ALA A 1 152 ? -0.181 -3.067 20.426 1.00 94.62 152 ALA A N 1
ATOM 1242 C CA . ALA A 1 152 ? 0.546 -4.216 19.897 1.00 94.62 152 ALA A CA 1
ATOM 1243 C C . ALA A 1 152 ? 0.245 -4.442 18.405 1.00 94.62 152 ALA A C 1
ATOM 1245 O O . ALA A 1 152 ? 1.175 -4.643 17.624 1.00 94.62 152 ALA A O 1
ATOM 1246 N N . GLU A 1 153 ? -1.023 -4.335 17.991 1.00 90.81 153 GLU A N 1
ATOM 1247 C CA . GLU A 1 153 ? -1.430 -4.438 16.581 1.00 90.81 153 GLU A CA 1
ATOM 1248 C C . GLU A 1 153 ? -0.787 -3.327 15.729 1.00 90.81 153 GLU A C 1
ATOM 1250 O O . GLU A 1 153 ? -0.198 -3.612 14.686 1.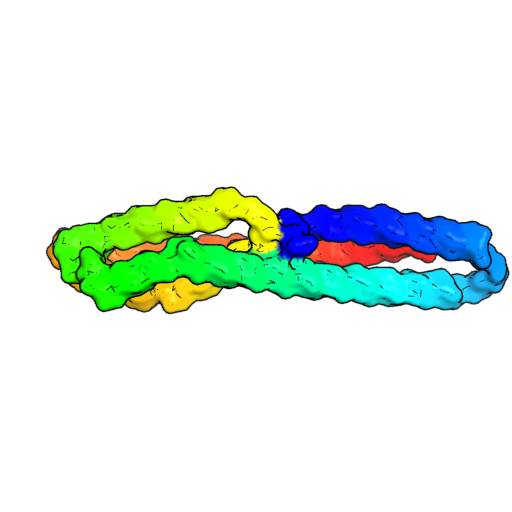00 90.81 153 GLU A O 1
ATOM 1255 N N . SER A 1 154 ? -0.811 -2.074 16.202 1.00 89.62 154 SER A N 1
ATOM 1256 C CA . SER A 1 154 ? -0.196 -0.920 15.518 1.00 89.62 154 SER A CA 1
ATOM 1257 C C . SER A 1 154 ? 1.333 -1.060 15.396 1.00 89.62 154 SER A C 1
ATOM 1259 O O . SER A 1 154 ? 1.924 -0.778 14.345 1.00 89.62 154 SER A O 1
ATOM 1261 N N . ALA A 1 155 ? 1.997 -1.582 16.435 1.00 92.06 155 ALA A N 1
ATOM 1262 C CA . ALA A 1 155 ? 3.430 -1.877 16.402 1.00 92.06 155 ALA A CA 1
ATOM 1263 C C . ALA A 1 155 ? 3.767 -3.006 15.413 1.00 92.06 155 ALA A C 1
ATOM 1265 O O . ALA A 1 155 ? 4.721 -2.884 14.642 1.00 92.06 155 ALA A O 1
ATOM 1266 N N . GLN A 1 156 ? 2.969 -4.079 15.388 1.00 92.44 156 GLN A N 1
ATOM 1267 C CA . GLN A 1 156 ? 3.145 -5.181 14.442 1.00 92.44 156 GLN A CA 1
ATOM 1268 C C . GLN A 1 156 ? 2.954 -4.715 12.994 1.00 92.44 156 GLN A C 1
ATOM 1270 O O . GLN A 1 156 ? 3.742 -5.081 12.123 1.00 92.44 156 GLN A O 1
ATOM 1275 N N . ALA A 1 157 ? 1.938 -3.892 12.734 1.00 89.38 157 ALA A N 1
ATOM 1276 C CA . ALA A 1 157 ? 1.711 -3.295 11.424 1.00 89.38 157 ALA A CA 1
ATOM 1277 C C . ALA A 1 157 ? 2.890 -2.419 10.977 1.00 89.38 157 ALA A C 1
ATOM 1279 O O . ALA A 1 157 ? 3.383 -2.556 9.859 1.00 89.38 157 ALA A O 1
ATOM 1280 N N . SER A 1 158 ? 3.405 -1.578 11.877 1.00 89.44 158 SER A N 1
ATOM 1281 C CA . SER A 1 158 ? 4.577 -0.741 11.599 1.00 89.44 158 SER A CA 1
ATOM 1282 C C . SER A 1 158 ? 5.820 -1.583 11.275 1.00 89.44 158 SER A C 1
ATOM 1284 O O . SER A 1 158 ? 6.567 -1.247 10.359 1.00 89.44 158 SER A O 1
ATOM 1286 N N . ALA A 1 159 ? 6.030 -2.702 11.979 1.00 92.00 159 ALA A N 1
ATOM 1287 C CA . ALA A 1 159 ? 7.133 -3.621 11.698 1.00 92.00 159 ALA A CA 1
ATOM 1288 C C . ALA A 1 159 ? 7.009 -4.270 10.308 1.00 92.00 159 ALA A C 1
ATOM 1290 O O . ALA A 1 159 ? 7.985 -4.291 9.559 1.00 92.00 159 ALA A O 1
ATOM 1291 N N . LYS A 1 160 ? 5.804 -4.722 9.930 1.00 89.56 160 LYS A N 1
ATOM 1292 C CA . LYS A 1 160 ? 5.535 -5.272 8.591 1.00 89.56 160 LYS A CA 1
ATOM 1293 C C . LYS A 1 160 ? 5.798 -4.253 7.483 1.00 89.56 160 LYS A C 1
ATOM 1295 O O . LYS A 1 160 ? 6.403 -4.597 6.475 1.00 89.56 160 LYS A O 1
ATOM 1300 N N . MET A 1 161 ? 5.421 -2.988 7.680 1.00 89.00 161 MET A N 1
ATOM 1301 C CA . MET A 1 161 ? 5.712 -1.931 6.704 1.00 89.00 161 MET A CA 1
ATOM 1302 C C . MET A 1 161 ? 7.217 -1.733 6.483 1.00 89.00 161 MET A C 1
ATOM 1304 O O . MET A 1 161 ? 7.658 -1.538 5.351 1.00 89.00 161 MET A O 1
ATOM 1308 N N . VAL A 1 162 ? 8.015 -1.786 7.554 1.00 91.00 162 VAL A N 1
ATOM 1309 C CA . VAL A 1 162 ? 9.479 -1.688 7.451 1.00 91.00 162 VAL A CA 1
ATOM 1310 C C . VAL A 1 162 ? 10.048 -2.877 6.674 1.00 91.00 162 VAL A C 1
ATOM 1312 O O . VAL A 1 162 ? 10.886 -2.680 5.794 1.00 91.00 162 VAL A O 1
ATOM 1315 N N . GLU A 1 163 ? 9.560 -4.087 6.945 1.00 91.81 163 GLU A N 1
ATOM 1316 C CA . GLU A 1 163 ? 9.953 -5.301 6.224 1.00 91.81 163 GLU A CA 1
ATOM 1317 C C . GLU A 1 163 ? 9.605 -5.218 4.727 1.00 91.81 163 GLU A C 1
ATOM 1319 O O . GLU A 1 163 ? 10.461 -5.459 3.876 1.00 91.81 163 GLU A O 1
ATOM 1324 N N . GLU A 1 164 ? 8.393 -4.782 4.376 1.00 89.44 164 GLU A N 1
ATOM 1325 C CA . GLU A 1 164 ? 7.986 -4.601 2.978 1.00 89.44 164 GLU A CA 1
ATOM 1326 C C . GLU A 1 164 ? 8.822 -3.547 2.244 1.00 89.44 164 GLU A C 1
ATOM 1328 O O . GLU A 1 164 ? 9.185 -3.743 1.081 1.00 89.44 164 GLU A O 1
ATOM 1333 N N . MET A 1 165 ? 9.151 -2.429 2.901 1.00 89.75 165 MET A N 1
ATOM 1334 C CA . MET A 1 165 ? 10.056 -1.428 2.328 1.00 89.75 165 MET A CA 1
ATOM 1335 C C . MET A 1 165 ? 11.444 -2.016 2.064 1.00 89.75 165 MET A C 1
ATOM 1337 O O . MET A 1 165 ? 12.027 -1.756 1.009 1.00 89.75 165 MET A O 1
ATOM 1341 N N . GLN A 1 166 ? 11.958 -2.835 2.983 1.00 92.75 166 GLN A N 1
ATOM 1342 C CA . GLN A 1 166 ? 13.245 -3.502 2.816 1.00 92.75 166 GLN A CA 1
ATOM 1343 C C . GLN A 1 166 ? 13.220 -4.502 1.651 1.00 92.75 166 GLN A C 1
ATOM 1345 O O . GLN A 1 166 ? 14.148 -4.511 0.842 1.00 92.75 166 GLN A O 1
ATOM 1350 N N . ILE A 1 167 ? 12.147 -5.287 1.511 1.00 93.00 167 ILE A N 1
ATOM 1351 C CA . ILE A 1 167 ? 11.959 -6.216 0.386 1.00 93.00 167 ILE A CA 1
ATOM 1352 C C . ILE A 1 167 ? 11.921 -5.456 -0.945 1.00 93.00 167 ILE A C 1
ATOM 1354 O O . ILE A 1 167 ? 12.633 -5.821 -1.880 1.00 93.00 167 ILE A O 1
ATOM 1358 N N . LYS A 1 168 ? 11.145 -4.368 -1.035 1.00 90.88 168 LYS A N 1
ATOM 1359 C CA . LYS A 1 168 ? 11.069 -3.534 -2.249 1.00 90.88 168 LYS A CA 1
ATOM 1360 C C . LYS A 1 168 ? 12.430 -2.939 -2.613 1.00 90.88 168 LYS A C 1
ATOM 1362 O O . LYS A 1 168 ? 12.813 -2.943 -3.782 1.00 90.88 168 LYS A O 1
ATOM 1367 N N . TYR A 1 169 ? 13.175 -2.451 -1.620 1.00 91.69 169 TYR A N 1
ATOM 1368 C CA . TYR A 1 169 ? 14.528 -1.938 -1.827 1.00 91.69 169 TYR A CA 1
ATOM 1369 C C . TYR A 1 169 ? 15.466 -3.024 -2.370 1.00 91.69 169 TYR A C 1
ATOM 1371 O O . TYR A 1 169 ? 16.177 -2.793 -3.348 1.00 91.69 169 TYR A O 1
ATOM 1379 N N . GLN A 1 170 ? 15.419 -4.224 -1.789 1.00 95.12 170 GLN A N 1
ATOM 1380 C CA . GLN A 1 170 ? 16.220 -5.362 -2.228 1.00 95.12 170 GLN A CA 1
ATOM 1381 C C . GLN A 1 170 ? 15.892 -5.770 -3.675 1.00 95.12 170 GLN A C 1
ATOM 1383 O O . GLN A 1 170 ? 16.805 -5.918 -4.485 1.00 95.12 170 GLN A O 1
ATOM 1388 N N . GLN A 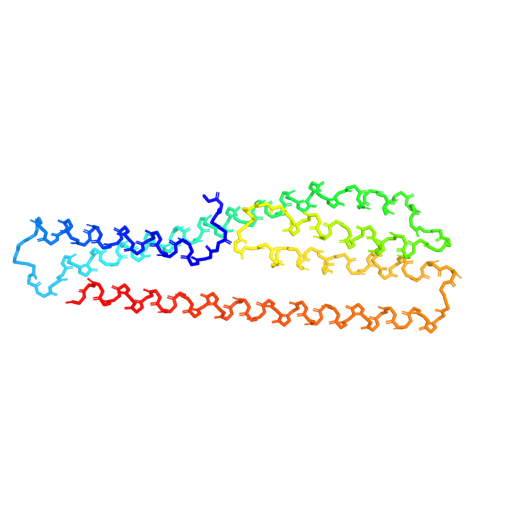1 171 ? 14.607 -5.851 -4.038 1.00 93.56 171 GLN A N 1
ATOM 1389 C CA . GLN A 1 171 ? 14.166 -6.141 -5.411 1.00 93.56 171 GLN A CA 1
ATOM 1390 C C . GLN A 1 171 ? 14.698 -5.117 -6.424 1.00 93.56 171 GLN A C 1
ATOM 1392 O O . GLN A 1 171 ? 15.189 -5.489 -7.488 1.00 93.56 171 GLN A O 1
ATOM 1397 N N . MET A 1 172 ? 14.660 -3.825 -6.083 1.00 93.12 172 MET A N 1
ATOM 1398 C CA . MET A 1 172 ? 15.207 -2.766 -6.939 1.00 93.12 172 MET A CA 1
ATOM 1399 C C . MET A 1 172 ? 16.727 -2.877 -7.119 1.00 93.12 172 MET A C 1
ATOM 1401 O O . MET A 1 172 ? 17.240 -2.604 -8.207 1.00 93.12 172 MET A O 1
ATOM 1405 N N . MET A 1 173 ? 17.453 -3.272 -6.070 1.00 93.75 173 MET A N 1
ATOM 1406 C CA . MET A 1 173 ? 18.900 -3.488 -6.139 1.00 93.75 173 MET A CA 1
ATOM 1407 C C . MET A 1 173 ? 19.254 -4.702 -7.000 1.00 93.75 173 MET A C 1
ATOM 1409 O O . MET A 1 173 ? 20.153 -4.612 -7.835 1.00 93.75 173 MET A O 1
ATOM 1413 N N . GLU A 1 174 ? 18.522 -5.805 -6.855 1.00 94.25 174 GLU A N 1
ATOM 1414 C CA . GLU A 1 174 ? 18.696 -6.996 -7.690 1.00 94.25 174 GLU A CA 1
ATOM 1415 C C . GLU A 1 174 ? 18.394 -6.719 -9.159 1.00 94.25 174 GLU A C 1
ATOM 1417 O O . GLU A 1 174 ? 19.124 -7.183 -10.033 1.00 94.25 174 GLU A O 1
ATOM 1422 N N . GLU A 1 175 ? 17.350 -5.944 -9.449 1.00 92.56 175 GLU A N 1
ATOM 1423 C CA . GLU A 1 175 ? 17.027 -5.587 -10.828 1.00 92.56 175 GLU A CA 1
ATOM 1424 C C . GLU A 1 175 ? 18.086 -4.674 -11.441 1.00 92.56 175 GLU A C 1
ATOM 1426 O O . GLU A 1 175 ? 18.444 -4.823 -12.605 1.00 92.56 175 GLU A O 1
ATOM 1431 N N . LYS A 1 176 ? 18.654 -3.755 -10.655 1.00 90.62 176 LYS A N 1
ATOM 1432 C CA . LYS A 1 176 ? 19.773 -2.926 -11.113 1.00 90.62 176 LYS A CA 1
ATOM 1433 C C . LYS A 1 176 ? 20.995 -3.772 -11.491 1.00 90.62 176 LYS A C 1
ATOM 1435 O O . LYS A 1 176 ? 21.633 -3.476 -12.496 1.00 90.62 176 LYS A O 1
ATOM 1440 N N . GLU A 1 177 ? 21.303 -4.808 -10.713 1.00 92.25 177 GLU A N 1
ATOM 1441 C CA . GLU A 1 177 ? 22.401 -5.736 -11.008 1.00 92.25 177 GLU A CA 1
ATOM 1442 C C . GLU A 1 177 ? 22.109 -6.588 -12.253 1.00 92.25 177 GLU A C 1
ATOM 1444 O O . GLU A 1 177 ? 22.955 -6.703 -13.136 1.00 92.25 177 GLU A O 1
ATOM 1449 N N . LYS A 1 178 ? 20.892 -7.133 -12.377 1.00 91.56 178 LYS A N 1
ATOM 1450 C CA . LYS A 1 178 ? 20.477 -7.912 -13.559 1.00 91.56 178 LYS A CA 1
ATOM 1451 C C . LYS A 1 178 ? 20.507 -7.075 -14.836 1.00 91.56 178 LYS A C 1
ATOM 1453 O O . LYS A 1 178 ? 21.011 -7.546 -15.849 1.00 91.56 178 LYS A O 1
ATOM 1458 N N . SER A 1 179 ? 20.007 -5.843 -14.774 1.00 89.75 179 SER A N 1
ATOM 1459 C CA . SER A 1 179 ? 20.065 -4.891 -15.885 1.00 89.75 179 SER A CA 1
ATOM 1460 C C . SER A 1 179 ? 21.517 -4.593 -16.265 1.00 89.75 179 SER A C 1
ATOM 1462 O O . SER A 1 179 ? 21.869 -4.666 -17.438 1.00 89.75 179 SER A O 1
ATOM 1464 N N . TYR A 1 180 ? 22.407 -4.366 -15.289 1.00 88.81 180 TYR A N 1
ATOM 1465 C CA . TYR A 1 180 ? 23.837 -4.196 -15.565 1.00 88.81 180 TYR A CA 1
ATOM 1466 C C . TYR A 1 180 ? 24.428 -5.400 -16.316 1.00 88.81 180 TYR A C 1
ATOM 1468 O O . TYR A 1 180 ? 25.098 -5.203 -17.323 1.00 88.81 180 TYR A O 1
ATOM 1476 N N . GLN A 1 181 ? 24.123 -6.628 -15.888 1.00 89.00 181 GLN A N 1
ATOM 1477 C CA . GLN A 1 181 ? 24.592 -7.857 -16.544 1.00 89.00 181 GLN A CA 1
ATOM 1478 C C . GLN A 1 181 ? 24.059 -8.046 -17.973 1.00 89.00 181 GLN A C 1
ATOM 1480 O O . GLN A 1 181 ? 24.725 -8.690 -18.772 1.00 89.00 181 GLN A O 1
ATOM 1485 N N . GLU A 1 182 ? 22.890 -7.498 -18.310 1.00 86.75 182 GLU A N 1
ATOM 1486 C CA . GLU A 1 182 ? 22.319 -7.554 -19.667 1.00 86.75 182 GLU A CA 1
ATOM 1487 C C . GLU A 1 182 ? 23.032 -6.589 -20.640 1.00 86.75 182 GLU A C 1
ATOM 1489 O O . GLU A 1 182 ? 22.985 -6.778 -21.855 1.00 86.75 182 GLU A O 1
ATOM 1494 N N . HIS A 1 183 ? 23.706 -5.555 -20.119 1.00 83.62 183 HIS A N 1
ATOM 1495 C CA . HIS A 1 183 ? 24.427 -4.550 -20.915 1.00 83.62 183 HIS A CA 1
ATOM 1496 C C . HIS A 1 183 ? 25.956 -4.731 -20.931 1.00 83.62 183 HIS A C 1
ATOM 1498 O O . HIS A 1 183 ? 26.632 -3.952 -21.610 1.00 83.62 183 HIS A O 1
ATOM 1504 N N . VAL A 1 184 ? 26.497 -5.710 -20.194 1.00 77.69 184 VAL A N 1
ATOM 1505 C CA . VAL A 1 184 ? 27.918 -6.124 -20.222 1.00 77.69 184 VAL A CA 1
ATOM 1506 C C . VAL A 1 184 ? 28.145 -7.132 -21.342 1.00 77.69 184 VAL A C 1
ATOM 1508 O O . VAL A 1 184 ? 29.116 -6.925 -22.105 1.00 77.69 184 VAL A O 1
#

Organism: Macaca mulatta (NCBI:txid9544)

InterPro domains:
  IPR003191 Guanylate-binding protein/Atlastin, C-terminal [PF02841] (1-184)
  IPR036543 Guanylate-binding protein, C-terminal domain superfamily [SSF48340] (1-184)